Protein AF-A0A4Q5YM33-F1 (afdb_monomer)

Nearest PDB structures (foldseek):
  5aq0-assembly1_A  TM=8.321E-01  e=9.378E-05  Homo sapiens
  8fia-assembly1_A-2  TM=8.093E-01  e=1.799E-04  Drosophila melanogaster
  4iyk-assembly1_A  TM=5.672E-01  e=7.083E-03  Bacteroides uniformis ATCC 8492
  7lhh-assembly1_C  TM=5.910E-01  e=2.935E-02  Escherichia coli
  7kj4-assembly1_B  TM=2.570E-01  e=3.163E+00  Severe acute respiratory syndrome coronavirus 2

Mean predicted aligned error: 19.46 Å

pLDDT: mean 75.63, std 21.7, range [28.33, 96.44]

Sequence (291 aa):
HSCERTCHSKAEAAQNIDDAEKAEFHDVNIAGAGQARNWKVMGFWEWPAWQWIKLENKRLQVYLPAAFITIIVSLLCLGLSPDVFAVVMKGKVYDMKSNKPMPNVNIVNTFTGLGMTTDSSGVFTVNVEKGHLVEFTRMGYKVARVRIDVASLPFYSIAMREGAIDIPEVEVRGNAFRTDSIENRETYKWAIEHYKLEGLDVIQHPFDALSKRNRQIWAFQKRYEYFEKEKFVDYVFNERLINKVAPIDSLEMEDFRRYYRPTYEQIKSWTEYEFLEYIKRSAAAYMRRRG

Radius of gyration: 37.97 Å; Cα contacts (8 Å, |Δi|>4): 245; chains: 1; bounding box: 97×88×70 Å

Foldseek 3Di:
DPDDPPPVVVVVVVVVPVVVVPDDDDDDDDDDDDDPDDDDDDDDDDDDDPDPPPPVDPVVVVVVVVVVVVVVVVVVVVPDDDPPPWDKAKEFEAAPPPRATDWQWWKAFPPVRDIDTADPRRIDIDTDDQQIKIWTDDPQWDIDIDTDHPPDDDYDYHYIYGDDDCDPDDPPDPPPLPVVVVVVCVVCVVLQVPDDQDDCSCVVCVVLVVDPVNVVSVVVNVVVVVVNLVSVLCSVLDPVLLCVLDPDDPVCSVVLCVVLRDGSVVVVPDDPVVVSVSSNVSNVVVVVVVD

Solvent-accessible surface area (backbone atoms only — not comparable to full-atom values): 18240 Å² total; per-residue (Å²): 145,87,86,77,79,75,73,65,72,66,63,67,66,68,64,67,64,76,68,71,82,76,78,88,86,86,82,90,82,90,86,78,89,81,79,94,76,88,78,87,85,90,80,91,78,91,79,79,87,76,75,75,80,77,72,87,46,79,70,58,70,57,50,56,60,52,53,50,52,53,50,50,52,54,55,55,63,70,70,67,67,81,84,79,68,75,38,79,49,40,33,38,32,25,32,63,86,78,69,40,58,35,47,66,33,38,37,31,32,74,84,79,68,57,66,50,62,23,39,84,75,5,40,44,78,46,83,43,43,77,69,40,44,38,37,40,42,45,94,66,32,37,75,42,76,49,72,39,62,82,91,66,83,90,68,46,78,45,69,39,46,78,36,76,81,81,69,82,83,76,81,81,69,73,93,50,64,70,60,53,52,52,54,50,48,63,75,43,34,80,48,65,71,47,88,78,75,58,83,69,45,44,72,77,39,51,67,57,68,67,31,69,66,52,49,52,39,55,52,46,39,56,50,50,55,51,53,55,42,51,52,48,39,52,66,67,71,26,70,75,59,47,46,75,70,41,90,61,57,78,88,49,42,60,58,50,51,67,77,67,57,72,52,55,68,54,61,72,71,42,53,74,67,57,48,54,49,47,51,43,55,49,50,57,50,54,54,64,75,73,108

Structure (mmCIF, N/CA/C/O backbone):
data_AF-A0A4Q5YM33-F1
#
_entry.id   AF-A0A4Q5YM33-F1
#
loop_
_atom_site.group_PDB
_atom_site.id
_atom_site.type_symbol
_atom_site.label_atom_id
_atom_site.label_alt_id
_atom_site.label_comp_id
_atom_site.label_asym_id
_atom_site.label_entity_id
_atom_site.label_seq_id
_atom_site.pdbx_PDB_ins_code
_atom_site.Cartn_x
_atom_site.Cartn_y
_atom_site.Cartn_z
_atom_site.occupancy
_atom_site.B_iso_or_equiv
_atom_site.auth_seq_id
_atom_site.auth_comp_id
_atom_site.auth_asym_id
_atom_site.auth_atom_id
_atom_site.pdbx_PDB_model_num
ATOM 1 N N . HIS A 1 1 ? 37.222 1.701 30.266 1.00 45.91 1 HIS A N 1
ATOM 2 C CA . HIS A 1 1 ? 38.341 2.241 29.457 1.00 45.91 1 HIS A CA 1
ATOM 3 C C . HIS A 1 1 ? 38.346 1.805 27.980 1.00 45.91 1 HIS A C 1
ATOM 5 O O . HIS A 1 1 ? 39.408 1.674 27.387 1.00 45.91 1 HIS A O 1
ATOM 11 N N . SER A 1 2 ? 37.192 1.669 27.313 1.00 42.41 2 SER A N 1
ATOM 12 C CA . SER A 1 2 ? 37.184 1.389 25.864 1.00 42.41 2 SER A CA 1
ATOM 13 C C . SER A 1 2 ? 35.921 1.904 25.167 1.00 42.41 2 SER A C 1
ATOM 15 O O . SER A 1 2 ? 35.265 1.153 24.455 1.00 42.41 2 SER A O 1
ATOM 17 N N . CYS A 1 3 ? 35.544 3.166 25.404 1.00 41.12 3 CYS A N 1
ATOM 18 C CA . CYS A 1 3 ? 34.449 3.799 24.656 1.00 41.12 3 CYS A CA 1
ATOM 19 C C . CYS A 1 3 ? 34.535 5.341 24.611 1.00 41.12 3 CYS A C 1
ATOM 21 O O . CYS A 1 3 ? 33.520 6.016 24.671 1.00 41.12 3 CYS A O 1
ATOM 23 N N . GLU A 1 4 ? 35.744 5.912 24.532 1.00 43.25 4 GLU A N 1
ATOM 24 C CA . GLU A 1 4 ? 35.930 7.377 24.393 1.00 43.25 4 GLU A CA 1
ATOM 25 C C . GLU A 1 4 ? 36.876 7.779 23.248 1.00 43.25 4 GLU A C 1
ATOM 27 O O . GLU A 1 4 ? 37.102 8.959 23.011 1.00 43.25 4 GLU A O 1
ATOM 32 N N . ARG A 1 5 ? 37.408 6.823 22.472 1.00 46.31 5 ARG A N 1
ATOM 33 C CA . ARG A 1 5 ? 38.384 7.118 21.402 1.00 46.31 5 ARG A CA 1
ATOM 34 C C . ARG A 1 5 ? 37.805 7.252 19.990 1.00 46.31 5 ARG A C 1
ATOM 36 O O . ARG A 1 5 ? 38.544 7.583 19.073 1.00 46.31 5 ARG A O 1
ATOM 43 N N . THR A 1 6 ? 36.502 7.062 19.801 1.00 44.25 6 THR A N 1
ATOM 44 C CA . THR A 1 6 ? 35.865 7.084 18.468 1.00 44.25 6 THR A CA 1
ATOM 45 C C . THR A 1 6 ? 35.124 8.380 18.130 1.00 44.25 6 THR A C 1
ATOM 47 O O . THR A 1 6 ? 34.713 8.546 16.985 1.00 44.25 6 THR A O 1
ATOM 50 N N . CYS A 1 7 ? 35.004 9.331 19.064 1.00 41.28 7 CYS A N 1
ATOM 51 C CA . CYS A 1 7 ? 34.382 10.636 18.791 1.00 41.28 7 CYS A CA 1
ATOM 52 C C . CYS A 1 7 ? 35.376 11.724 18.349 1.00 41.28 7 CYS A C 1
ATOM 54 O O . CYS A 1 7 ? 34.955 12.710 17.755 1.00 41.28 7 CYS A O 1
ATOM 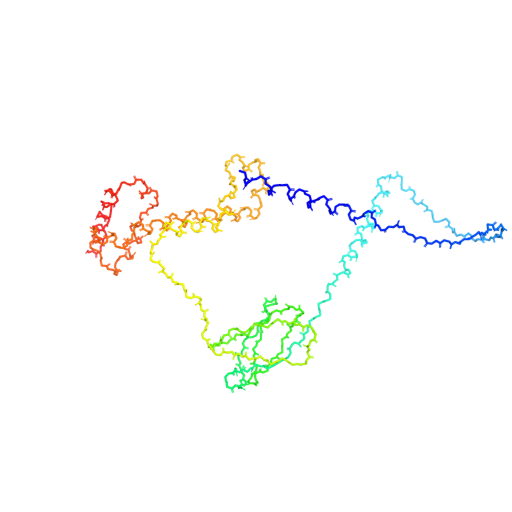56 N N . HIS A 1 8 ? 36.686 11.533 18.549 1.00 39.47 8 HIS A N 1
ATOM 57 C CA . HIS A 1 8 ? 37.698 12.503 18.109 1.00 39.47 8 HIS A CA 1
ATOM 58 C C . HIS A 1 8 ? 38.128 12.348 16.638 1.00 39.47 8 HIS A C 1
ATOM 60 O O . HIS A 1 8 ? 38.569 13.323 16.044 1.00 39.47 8 HIS A O 1
ATOM 66 N N . SER A 1 9 ? 37.920 11.189 15.994 1.00 44.03 9 SER A N 1
ATOM 67 C CA . SER A 1 9 ? 38.406 10.970 14.616 1.00 44.03 9 SER A CA 1
ATOM 68 C C . SER A 1 9 ? 37.464 11.462 13.504 1.00 44.03 9 SER A C 1
ATOM 70 O O . SER A 1 9 ? 37.782 11.303 12.328 1.00 44.03 9 SER A O 1
ATOM 72 N N . LYS A 1 10 ? 36.290 12.016 13.838 1.00 43.97 10 LYS A N 1
ATOM 73 C CA . LYS A 1 10 ? 35.349 12.576 12.845 1.00 43.97 10 LYS A CA 1
ATOM 74 C C . LYS A 1 10 ? 35.326 14.104 12.801 1.00 43.97 10 LYS A C 1
ATOM 76 O O . LYS A 1 10 ? 34.757 14.650 11.864 1.00 43.97 10 LYS A O 1
ATOM 81 N N . ALA A 1 11 ? 35.969 14.780 13.754 1.00 41.09 11 ALA A N 1
ATOM 82 C CA . ALA A 1 11 ? 36.117 16.236 13.730 1.00 41.09 11 ALA A CA 1
ATOM 83 C C . ALA A 1 11 ? 37.330 16.690 12.888 1.00 41.09 11 ALA A C 1
ATOM 85 O O . ALA A 1 11 ? 37.256 17.722 12.235 1.00 41.09 11 ALA A O 1
ATOM 86 N N . GLU A 1 12 ? 38.395 15.885 12.796 1.00 40.94 12 GLU A N 1
ATOM 87 C CA . GLU A 1 12 ? 39.591 16.203 11.986 1.00 40.94 12 GLU A CA 1
ATOM 88 C C . GLU A 1 12 ? 39.417 15.975 10.472 1.00 40.94 12 GLU A C 1
ATOM 90 O O . GLU A 1 12 ? 40.233 16.431 9.677 1.00 40.94 12 GLU A O 1
ATOM 95 N N . ALA A 1 13 ? 38.342 15.308 10.039 1.00 40.91 13 ALA A N 1
ATOM 96 C CA . ALA A 1 13 ? 38.083 15.064 8.616 1.00 40.91 13 ALA A CA 1
ATOM 97 C C . ALA A 1 13 ? 37.297 16.196 7.925 1.00 40.91 13 ALA A C 1
ATOM 99 O O . ALA A 1 13 ? 37.282 16.259 6.700 1.00 40.91 13 ALA A O 1
ATOM 100 N N . ALA A 1 14 ? 36.658 17.093 8.685 1.00 41.66 14 ALA A N 1
ATOM 101 C CA . ALA A 1 14 ? 35.883 18.206 8.128 1.00 41.66 14 ALA A CA 1
ATOM 102 C C . ALA A 1 14 ? 36.711 19.489 7.939 1.00 41.66 14 ALA A C 1
ATOM 104 O O . ALA A 1 14 ? 36.286 20.385 7.224 1.00 41.66 14 ALA A O 1
ATOM 105 N N . GLN A 1 15 ? 37.900 19.563 8.544 1.00 40.97 15 GLN A N 1
ATOM 106 C CA . GLN A 1 15 ? 38.763 20.748 8.501 1.00 40.97 15 GLN A CA 1
ATOM 107 C C . GLN A 1 15 ? 39.812 20.695 7.374 1.00 40.97 15 GLN A C 1
ATOM 109 O O . GLN A 1 15 ? 40.432 21.701 7.071 1.00 40.97 15 GLN A O 1
ATOM 114 N N . ASN A 1 16 ? 39.959 19.545 6.704 1.00 44.41 16 ASN A N 1
ATOM 115 C CA . ASN A 1 16 ? 40.929 19.322 5.622 1.00 44.41 16 ASN A CA 1
ATOM 116 C C . ASN A 1 16 ? 40.379 19.570 4.202 1.00 44.41 16 ASN A C 1
ATOM 118 O O . ASN A 1 16 ? 41.074 19.290 3.229 1.00 44.41 16 ASN A O 1
ATOM 122 N N . ILE A 1 17 ? 39.139 20.051 4.060 1.00 42.78 17 ILE A N 1
ATOM 123 C CA . ILE A 1 17 ? 38.540 20.332 2.741 1.00 42.78 17 ILE A CA 1
ATOM 124 C C . ILE A 1 17 ? 38.618 21.828 2.393 1.00 42.78 17 ILE A C 1
ATOM 126 O O . ILE A 1 17 ? 38.775 22.158 1.222 1.00 42.78 17 ILE A O 1
ATOM 130 N N . ASP A 1 18 ? 38.637 22.720 3.388 1.00 38.81 18 ASP A N 1
ATOM 131 C CA . ASP A 1 18 ? 38.684 24.173 3.150 1.00 38.81 18 ASP A CA 1
ATOM 132 C C . ASP A 1 18 ? 40.109 24.719 2.905 1.00 38.81 18 ASP A C 1
ATOM 134 O O . ASP A 1 18 ? 40.269 25.799 2.336 1.00 38.81 18 ASP A O 1
ATOM 138 N N . ASP A 1 19 ? 41.157 23.965 3.253 1.00 39.41 19 ASP A N 1
ATOM 139 C CA . ASP A 1 19 ? 42.557 24.380 3.053 1.00 39.41 19 ASP A CA 1
ATOM 140 C C . ASP A 1 19 ? 43.147 23.946 1.693 1.00 39.41 19 ASP A C 1
ATOM 142 O O . ASP A 1 19 ? 44.251 24.358 1.329 1.00 39.41 19 ASP A O 1
ATOM 146 N N . ALA A 1 20 ? 42.409 23.160 0.898 1.00 37.53 20 ALA A N 1
ATOM 147 C CA . ALA A 1 20 ? 42.868 22.656 -0.401 1.00 37.53 20 ALA A CA 1
ATOM 148 C C . ALA A 1 20 ? 42.630 23.621 -1.583 1.00 37.53 20 ALA A C 1
ATOM 150 O O . ALA A 1 20 ? 43.133 23.371 -2.675 1.00 37.53 20 ALA A O 1
ATOM 151 N N . GLU A 1 21 ? 41.919 24.737 -1.391 1.00 36.47 21 GLU A N 1
ATOM 152 C CA . GLU A 1 21 ? 41.628 25.699 -2.474 1.00 36.47 21 GLU A CA 1
ATOM 153 C C . GLU A 1 21 ? 42.520 26.958 -2.438 1.00 36.47 21 GLU A C 1
ATOM 155 O O . GLU A 1 21 ? 42.329 27.895 -3.211 1.00 36.47 21 GLU A O 1
ATOM 160 N N . LYS A 1 22 ? 43.527 27.005 -1.550 1.00 38.22 22 LYS A N 1
ATOM 161 C CA . LYS A 1 22 ? 44.349 28.210 -1.318 1.00 38.22 22 LYS A CA 1
ATOM 162 C C . LYS A 1 22 ? 45.818 28.115 -1.738 1.00 38.22 22 LYS A C 1
ATOM 164 O O . LYS A 1 22 ? 46.585 29.030 -1.445 1.00 38.22 22 LYS A O 1
ATOM 169 N N . ALA A 1 23 ? 46.224 27.057 -2.434 1.00 37.28 23 ALA A N 1
ATOM 170 C CA . ALA A 1 23 ? 47.628 26.840 -2.779 1.00 37.28 23 ALA A CA 1
ATOM 171 C C . ALA A 1 23 ? 47.811 26.288 -4.196 1.00 37.28 23 ALA A C 1
ATOM 173 O O . ALA A 1 23 ? 48.272 25.171 -4.373 1.00 37.28 23 ALA A O 1
ATOM 174 N N . GLU A 1 24 ? 47.493 27.086 -5.213 1.00 34.38 24 GLU A N 1
ATOM 175 C CA . GLU A 1 24 ? 48.029 26.854 -6.560 1.00 34.38 24 GLU A CA 1
ATOM 176 C C . GLU A 1 24 ? 48.062 28.163 -7.357 1.00 34.38 24 GLU A C 1
ATOM 178 O O . GLU A 1 24 ? 47.371 28.341 -8.349 1.00 34.38 24 GLU A O 1
ATOM 183 N N . PHE A 1 25 ? 48.843 29.142 -6.893 1.00 30.83 25 PHE A N 1
ATOM 184 C CA . PHE A 1 25 ? 49.275 30.240 -7.762 1.00 30.83 25 PHE A CA 1
ATOM 185 C C . PHE A 1 25 ? 50.551 30.881 -7.225 1.00 30.83 25 PHE A C 1
ATOM 187 O O . PHE A 1 25 ? 50.515 31.950 -6.634 1.00 30.83 25 PHE A O 1
ATOM 194 N N . HIS A 1 26 ? 51.687 30.216 -7.419 1.00 35.38 26 HIS A N 1
ATOM 195 C CA . HIS A 1 26 ? 52.977 30.885 -7.573 1.00 35.38 26 HIS A CA 1
ATOM 196 C C . HIS A 1 26 ? 53.944 29.937 -8.279 1.00 35.38 26 HIS A C 1
ATOM 198 O O . HIS A 1 26 ? 54.286 28.898 -7.727 1.00 35.38 26 HIS A O 1
ATOM 204 N N . ASP A 1 27 ? 54.321 30.280 -9.515 1.00 32.12 27 ASP A N 1
ATOM 205 C CA . ASP A 1 27 ? 55.722 30.532 -9.887 1.00 32.12 27 ASP A CA 1
ATOM 206 C C . ASP A 1 27 ? 55.816 30.953 -11.379 1.00 32.12 27 ASP A C 1
ATOM 208 O O . ASP A 1 27 ? 55.233 30.313 -12.246 1.00 32.12 27 ASP A O 1
ATOM 212 N N . VAL A 1 28 ? 56.329 32.165 -11.686 1.00 31.27 28 VAL A N 1
ATOM 213 C CA . VAL A 1 28 ? 57.729 32.448 -12.135 1.00 31.27 28 VAL A CA 1
ATOM 214 C C . VAL A 1 28 ? 57.820 32.347 -13.679 1.00 31.27 28 VAL A C 1
ATOM 216 O O . VAL A 1 28 ? 57.378 31.369 -14.254 1.00 31.27 28 VAL A O 1
ATOM 219 N N . ASN A 1 29 ? 58.364 33.270 -14.484 1.00 30.66 29 ASN A N 1
ATOM 220 C CA . ASN A 1 29 ? 59.170 34.472 -14.273 1.00 30.66 29 ASN A CA 1
ATOM 221 C C . ASN A 1 29 ? 59.381 35.233 -15.613 1.00 30.66 29 ASN A C 1
ATOM 223 O O . ASN A 1 29 ? 59.277 34.646 -16.683 1.00 30.66 29 ASN A O 1
ATOM 227 N N . ILE A 1 30 ? 59.892 36.466 -15.476 1.00 31.00 30 ILE A N 1
ATOM 228 C CA . ILE A 1 30 ? 60.905 37.159 -16.311 1.00 31.00 30 ILE A CA 1
ATOM 229 C C . ILE A 1 30 ? 60.553 37.689 -17.719 1.00 31.00 30 ILE A C 1
ATOM 231 O O . ILE A 1 30 ? 60.294 36.949 -18.659 1.00 31.00 30 ILE A O 1
ATOM 235 N N . ALA A 1 31 ? 60.813 39.002 -17.830 1.00 28.83 31 ALA A N 1
ATOM 236 C CA . ALA A 1 31 ? 61.385 39.798 -18.933 1.00 28.83 31 ALA A CA 1
ATOM 237 C C . ALA A 1 31 ? 60.423 40.942 -19.275 1.00 28.83 31 ALA A C 1
ATOM 239 O O . ALA A 1 31 ? 59.261 40.716 -19.563 1.00 28.83 31 ALA A O 1
ATOM 240 N N . GLY A 1 32 ? 60.779 42.215 -19.235 1.00 28.33 32 GLY A N 1
ATOM 241 C CA . GLY A 1 32 ? 62.047 42.863 -19.507 1.00 28.33 32 GLY A CA 1
ATOM 242 C C . GLY A 1 32 ? 61.690 44.297 -19.913 1.00 28.33 32 GLY A C 1
ATOM 243 O O . GLY A 1 32 ? 60.601 44.564 -20.418 1.00 28.33 32 GLY A O 1
ATOM 244 N N . ALA A 1 33 ? 62.579 45.227 -19.602 1.00 32.16 33 ALA A N 1
ATOM 245 C CA . ALA A 1 33 ? 62.420 46.661 -19.787 1.00 32.16 33 ALA A CA 1
ATOM 246 C C . ALA A 1 33 ? 62.022 47.091 -21.214 1.00 32.16 33 ALA A C 1
ATOM 248 O O . ALA A 1 33 ? 62.402 46.445 -22.187 1.00 32.16 33 ALA A O 1
ATOM 249 N N . GLY A 1 34 ? 61.407 48.274 -21.350 1.00 30.08 34 GLY A N 1
ATOM 250 C CA . GLY A 1 34 ? 61.544 49.028 -22.599 1.00 30.08 34 GLY A CA 1
ATOM 251 C C . GLY A 1 34 ? 60.439 50.020 -22.945 1.00 30.08 34 GLY A C 1
ATOM 252 O O . GLY A 1 34 ? 59.452 49.660 -23.563 1.00 30.08 34 GLY A O 1
ATOM 253 N N . GLN A 1 35 ? 60.722 51.298 -22.684 1.00 30.52 35 GLN A N 1
ATOM 254 C CA . GLN A 1 35 ? 60.366 52.441 -23.538 1.00 30.52 35 GLN A CA 1
ATOM 255 C C . GLN A 1 35 ? 58.885 52.701 -23.865 1.00 30.52 35 GLN A C 1
ATOM 257 O O . GLN A 1 35 ? 58.377 52.345 -24.925 1.00 30.52 35 GLN A O 1
ATOM 262 N N . ALA A 1 36 ? 58.275 53.578 -23.065 1.00 30.48 36 ALA A N 1
ATOM 263 C CA . ALA A 1 36 ? 57.298 54.522 -23.592 1.00 30.48 36 ALA A CA 1
ATOM 264 C C . ALA A 1 36 ? 58.031 55.537 -24.491 1.00 30.48 36 ALA A C 1
ATOM 266 O O . ALA A 1 36 ? 58.724 56.433 -24.004 1.00 30.48 36 ALA A O 1
ATOM 267 N N . ARG A 1 37 ? 57.917 55.372 -25.814 1.00 31.12 37 ARG A N 1
ATOM 268 C CA . ARG A 1 37 ? 58.303 56.390 -26.795 1.00 31.12 37 ARG A CA 1
ATOM 269 C C . ARG A 1 37 ? 57.081 57.209 -27.197 1.00 31.12 37 ARG A C 1
ATOM 271 O O . ARG A 1 37 ? 56.066 56.693 -27.646 1.00 31.12 37 ARG A O 1
ATOM 278 N N . ASN A 1 38 ? 57.249 58.505 -27.010 1.00 30.61 38 ASN A N 1
ATOM 279 C CA . ASN A 1 38 ? 56.401 59.600 -27.442 1.00 30.61 38 ASN A CA 1
ATOM 280 C C . ASN A 1 38 ? 56.477 59.751 -28.976 1.00 30.61 38 ASN A C 1
ATOM 282 O O . ASN A 1 38 ? 57.589 59.744 -29.501 1.00 30.61 38 ASN A O 1
ATOM 286 N N . TRP A 1 39 ? 55.349 59.893 -29.681 1.00 28.89 39 TRP A N 1
ATOM 287 C CA . TRP A 1 39 ? 54.960 61.109 -30.427 1.00 28.89 39 TRP A CA 1
ATOM 288 C C . TRP A 1 39 ? 53.730 60.876 -31.332 1.00 28.89 39 TRP A C 1
ATOM 290 O O . TRP A 1 39 ? 53.631 59.830 -31.959 1.00 28.89 39 TRP A O 1
ATOM 300 N N . LYS A 1 40 ? 52.849 61.901 -31.368 1.00 38.53 40 LYS A N 1
ATOM 301 C CA . LYS A 1 40 ? 51.971 62.443 -32.450 1.00 38.53 40 LYS A CA 1
ATOM 302 C C . LYS A 1 40 ? 51.728 61.543 -33.685 1.00 38.53 40 LYS A C 1
ATOM 304 O O . LYS A 1 40 ? 52.655 60.951 -34.200 1.00 38.53 40 LYS A O 1
ATOM 309 N N . VAL A 1 41 ? 50.531 61.509 -34.283 1.00 31.81 41 VAL A N 1
ATOM 310 C CA . VAL A 1 41 ? 50.000 62.565 -35.178 1.00 31.81 41 VAL A CA 1
ATOM 311 C C . VAL A 1 41 ? 48.459 62.511 -35.278 1.00 31.81 41 VAL A C 1
ATOM 313 O O . VAL A 1 41 ? 47.836 61.467 -35.141 1.00 31.81 41 VAL A O 1
ATOM 316 N N . MET A 1 42 ? 47.914 63.706 -35.513 1.00 31.02 42 MET A N 1
ATOM 317 C CA . MET A 1 42 ? 46.561 64.152 -35.868 1.00 31.02 42 MET A CA 1
ATOM 318 C C . MET A 1 42 ? 45.732 63.306 -36.857 1.00 31.02 42 MET A C 1
ATOM 320 O O . MET A 1 42 ? 46.273 62.638 -37.732 1.00 31.02 42 MET A O 1
ATOM 324 N N . GLY A 1 43 ? 44.413 63.549 -36.809 1.00 30.30 43 GLY A N 1
ATOM 325 C CA . GLY A 1 43 ? 43.441 63.359 -37.899 1.00 30.30 43 GLY A CA 1
ATOM 326 C C . GLY A 1 43 ? 42.093 62.896 -37.337 1.00 30.30 43 GLY A C 1
ATOM 327 O O . GLY A 1 43 ? 41.882 61.706 -37.176 1.00 30.30 43 GLY A O 1
ATOM 328 N N . PHE A 1 44 ? 41.242 63.764 -36.785 1.00 30.38 44 PHE A N 1
ATOM 329 C CA . PHE A 1 44 ? 40.290 64.620 -37.511 1.00 30.38 44 PHE A CA 1
ATOM 330 C C . PHE A 1 44 ? 39.515 63.863 -38.599 1.00 30.38 44 PHE A C 1
ATOM 332 O O . PHE A 1 44 ? 39.954 63.847 -39.738 1.00 30.38 44 PHE A O 1
ATOM 339 N N . TRP A 1 45 ? 38.374 63.268 -38.231 1.00 28.69 45 TRP A N 1
ATOM 340 C CA . TRP A 1 45 ? 37.156 63.193 -39.048 1.00 28.69 45 TRP A CA 1
ATOM 341 C C . TRP A 1 45 ? 35.954 63.153 -38.099 1.00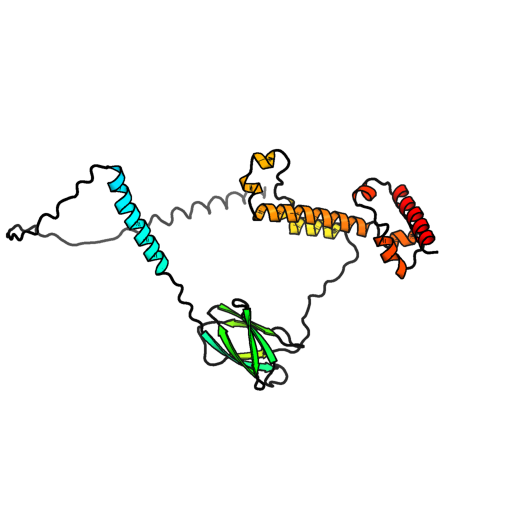 28.69 45 TRP A C 1
ATOM 343 O O . TRP A 1 45 ? 35.788 62.230 -37.302 1.00 28.69 45 TRP A O 1
ATOM 353 N N . GLU A 1 46 ? 35.167 64.219 -38.153 1.00 36.88 46 GLU A N 1
ATOM 354 C CA . GLU A 1 46 ? 33.904 64.401 -37.449 1.00 36.88 46 GLU A CA 1
ATOM 355 C C . GLU A 1 46 ? 32.870 63.369 -37.920 1.00 36.88 46 GLU A C 1
ATOM 357 O O . GLU A 1 46 ? 32.742 63.116 -39.117 1.00 36.88 46 GLU A O 1
ATOM 362 N N . TRP A 1 47 ? 32.092 62.819 -36.984 1.00 35.47 47 TRP A N 1
ATOM 363 C CA . TRP A 1 47 ? 30.771 62.256 -37.271 1.00 35.47 47 TRP A CA 1
ATOM 364 C C . TRP A 1 47 ? 29.729 62.914 -36.363 1.00 35.47 47 TRP A C 1
ATOM 366 O O . TRP A 1 47 ? 30.034 63.269 -35.221 1.00 35.47 47 TRP A O 1
ATOM 376 N N . PRO A 1 48 ? 28.520 63.147 -36.893 1.00 43.28 48 PRO A N 1
ATOM 377 C CA . PRO A 1 48 ? 27.669 64.239 -36.471 1.00 43.28 48 PRO A CA 1
ATOM 378 C C . PRO A 1 48 ? 26.868 63.890 -35.222 1.00 43.28 48 PRO A C 1
ATOM 380 O O . PRO A 1 48 ? 26.511 62.740 -34.964 1.00 43.28 48 PRO A O 1
ATOM 383 N N . ALA A 1 49 ? 26.557 64.944 -34.475 1.00 42.03 49 ALA A N 1
ATOM 384 C CA . ALA A 1 49 ? 25.630 64.953 -33.365 1.00 42.03 49 ALA A CA 1
ATOM 385 C C . ALA A 1 49 ? 24.293 64.287 -33.736 1.00 42.03 49 ALA A C 1
ATOM 387 O O . ALA A 1 49 ? 23.417 64.911 -34.333 1.00 42.03 49 ALA A O 1
ATOM 388 N N . TRP A 1 50 ? 24.101 63.039 -33.308 1.00 37.94 50 TRP A N 1
ATOM 389 C CA . TRP A 1 50 ? 22.762 62.516 -33.084 1.00 37.94 50 TRP A CA 1
ATOM 390 C C . TRP A 1 50 ? 22.294 63.074 -31.749 1.00 37.94 50 TRP A C 1
ATOM 392 O O . TRP A 1 50 ? 22.787 62.721 -30.678 1.00 37.94 50 TRP A O 1
ATOM 402 N N . GLN A 1 51 ? 21.409 64.058 -31.865 1.00 32.94 51 GLN A N 1
ATOM 403 C CA . GLN A 1 51 ? 20.794 64.778 -30.769 1.00 32.94 51 GLN A CA 1
ATOM 404 C C . GLN A 1 51 ? 20.227 63.805 -29.739 1.00 32.94 51 GLN A C 1
ATOM 406 O O . GLN A 1 51 ? 19.325 63.013 -30.009 1.00 32.94 51 GLN A O 1
ATOM 411 N N . TRP A 1 52 ? 20.752 63.925 -28.526 1.00 34.50 52 TRP A N 1
ATOM 412 C CA . TRP A 1 52 ? 20.138 63.404 -27.325 1.00 34.50 52 TRP A CA 1
ATOM 413 C C . TRP A 1 52 ? 18.705 63.932 -27.239 1.00 34.50 52 TRP A C 1
ATOM 415 O O . TRP A 1 52 ? 18.493 65.110 -26.947 1.00 34.50 52 TRP A O 1
ATOM 425 N N . ILE A 1 53 ? 17.712 63.062 -27.421 1.00 42.03 53 ILE A N 1
ATOM 426 C CA . ILE A 1 53 ? 16.417 63.288 -26.782 1.00 42.03 53 ILE A CA 1
ATOM 427 C C . ILE A 1 53 ? 16.700 63.153 -25.288 1.00 42.03 53 ILE A C 1
ATOM 429 O O . ILE A 1 53 ? 16.785 62.057 -24.731 1.00 42.03 53 ILE A O 1
ATOM 433 N N . LYS A 1 54 ? 16.948 64.297 -24.654 1.00 43.62 54 LYS A N 1
ATOM 434 C CA . LYS A 1 54 ? 17.151 64.434 -23.219 1.00 43.62 54 LYS A CA 1
ATOM 435 C C . LYS A 1 54 ? 15.811 64.146 -22.542 1.00 43.62 54 LYS A C 1
ATOM 437 O O . LYS A 1 54 ? 15.037 65.048 -22.251 1.00 43.62 54 LYS A O 1
ATOM 442 N N . LEU A 1 55 ? 15.501 62.865 -22.352 1.00 48.03 55 LEU A N 1
ATOM 443 C CA . LEU A 1 55 ? 14.371 62.437 -21.536 1.00 48.03 55 LEU A CA 1
ATOM 444 C C . LEU A 1 55 ? 14.702 62.775 -20.080 1.00 48.03 55 LEU A C 1
ATOM 446 O O . LEU A 1 55 ? 15.461 62.077 -19.414 1.00 48.03 55 LEU A O 1
ATOM 450 N N . GLU A 1 56 ? 14.124 63.867 -19.590 1.00 52.41 56 GLU A N 1
ATOM 451 C CA . GLU A 1 56 ? 14.335 64.463 -18.261 1.00 52.41 56 GLU A CA 1
ATOM 452 C C . GLU A 1 56 ? 13.806 63.624 -17.081 1.00 52.41 56 GLU A C 1
ATOM 454 O O . GLU A 1 56 ? 13.795 64.061 -15.933 1.00 52.41 56 GLU A O 1
ATOM 459 N N . ASN A 1 57 ? 13.411 62.376 -17.331 1.00 54.50 57 ASN A N 1
ATOM 460 C CA . ASN A 1 57 ? 12.869 61.475 -16.326 1.00 54.50 57 ASN A CA 1
ATOM 461 C C . ASN A 1 57 ? 13.918 60.434 -15.920 1.00 54.50 57 ASN A C 1
ATOM 463 O O . ASN A 1 57 ? 14.072 59.404 -16.575 1.00 54.50 57 ASN A O 1
ATOM 467 N N . LYS A 1 58 ? 14.582 60.651 -14.773 1.00 51.12 58 LYS A N 1
ATOM 468 C CA . LYS A 1 58 ? 15.554 59.710 -14.165 1.00 51.12 58 LYS A CA 1
ATOM 469 C C . LYS A 1 58 ? 15.020 58.278 -13.998 1.00 51.12 58 LYS A C 1
ATOM 471 O O . LYS A 1 58 ? 15.805 57.340 -13.929 1.00 51.12 58 LYS A O 1
ATOM 476 N N . ARG A 1 59 ? 13.694 58.088 -13.966 1.00 52.28 59 ARG A N 1
ATOM 477 C CA . ARG A 1 59 ? 13.066 56.758 -13.956 1.00 52.28 59 ARG A CA 1
ATOM 478 C C . ARG A 1 59 ? 13.261 56.001 -15.278 1.00 52.28 59 ARG A C 1
ATOM 480 O O . ARG A 1 59 ? 13.489 54.804 -15.229 1.00 52.28 59 ARG A O 1
ATOM 487 N N . LEU A 1 60 ? 13.244 56.667 -16.437 1.00 49.41 60 LEU A N 1
ATOM 488 C CA . LEU A 1 60 ? 13.338 56.027 -17.763 1.00 49.41 60 LEU A CA 1
ATOM 489 C C . LEU A 1 60 ? 14.760 55.561 -18.132 1.00 49.41 60 LEU A C 1
ATOM 491 O O . LEU A 1 60 ? 14.900 54.617 -18.904 1.00 49.41 60 LEU A O 1
ATOM 495 N N . GLN A 1 61 ? 15.808 56.153 -17.542 1.00 51.47 61 GLN A N 1
ATOM 496 C CA . GLN A 1 61 ? 17.205 55.736 -17.760 1.00 51.47 61 GLN A CA 1
ATOM 497 C C . GLN A 1 61 ? 17.530 54.339 -17.201 1.00 51.47 61 GLN A C 1
ATOM 499 O O . GLN A 1 61 ? 18.474 53.710 -17.667 1.00 51.47 61 GLN A O 1
ATOM 504 N N . VAL A 1 62 ? 16.748 53.836 -16.239 1.00 57.44 62 VAL A N 1
ATOM 505 C CA . VAL A 1 62 ? 16.955 52.512 -15.619 1.00 57.44 62 VAL A CA 1
ATOM 506 C C . VAL A 1 62 ? 16.190 51.405 -16.359 1.00 57.44 62 VAL A C 1
ATOM 508 O O . VAL A 1 62 ? 16.663 50.274 -16.434 1.00 57.44 62 VAL A O 1
ATOM 511 N N . TYR A 1 63 ? 15.040 51.719 -16.968 1.00 55.81 63 TYR A N 1
ATOM 512 C CA . TYR A 1 63 ? 14.210 50.722 -17.661 1.00 55.81 63 TYR A CA 1
ATOM 513 C C . TYR A 1 63 ? 14.740 50.324 -19.046 1.00 55.81 63 TYR A C 1
ATOM 515 O O . TYR A 1 63 ? 14.527 49.192 -19.466 1.00 55.81 63 TYR A O 1
ATOM 523 N N . LEU A 1 64 ? 15.463 51.209 -19.741 1.00 58.75 64 LEU A N 1
ATOM 524 C CA . LEU A 1 64 ? 16.054 50.928 -21.057 1.00 58.75 64 LEU A CA 1
ATOM 525 C C . LEU A 1 64 ? 17.142 49.829 -21.038 1.00 58.75 64 LEU A C 1
ATOM 527 O O . LEU A 1 64 ? 17.030 48.896 -21.835 1.00 58.75 64 LEU A O 1
ATOM 531 N N . PRO A 1 65 ? 18.152 49.853 -20.139 1.00 64.62 65 PRO A N 1
ATOM 532 C CA . PRO A 1 65 ? 19.124 48.762 -20.045 1.00 64.62 65 PRO A CA 1
ATOM 533 C C . PRO A 1 65 ? 18.508 47.485 -19.457 1.00 64.62 65 PRO A C 1
ATOM 535 O O . PRO A 1 65 ? 18.852 46.391 -19.894 1.00 64.62 65 PRO A O 1
ATOM 538 N N . ALA A 1 66 ? 17.553 47.602 -18.526 1.00 66.06 66 ALA A N 1
ATOM 539 C CA . ALA A 1 66 ? 16.853 46.447 -17.961 1.00 66.06 66 ALA A CA 1
ATOM 540 C C . ALA A 1 66 ? 16.007 45.706 -19.014 1.00 66.06 66 ALA A C 1
ATOM 542 O O . ALA A 1 66 ? 16.019 44.479 -19.045 1.00 66.06 66 ALA A O 1
ATOM 543 N N . ALA A 1 67 ? 15.336 46.433 -19.915 1.00 70.94 67 ALA A N 1
ATOM 544 C CA . ALA A 1 67 ? 14.593 45.852 -21.033 1.00 70.94 67 ALA A CA 1
ATOM 545 C C . ALA A 1 67 ? 15.513 45.200 -22.081 1.00 70.94 67 ALA A C 1
ATOM 547 O O . ALA A 1 67 ? 15.174 44.166 -22.646 1.00 70.94 67 ALA A O 1
ATOM 548 N N . PHE A 1 68 ? 16.704 45.759 -22.318 1.00 73.50 68 PHE A N 1
ATOM 549 C CA . PHE A 1 68 ? 17.701 45.132 -23.192 1.00 73.50 68 PHE A CA 1
ATOM 550 C C . PHE A 1 68 ? 18.249 43.828 -22.599 1.00 73.50 68 PHE A C 1
ATOM 552 O O . PHE A 1 68 ? 18.383 42.838 -23.314 1.00 73.50 68 PHE A O 1
ATOM 559 N N . ILE A 1 69 ? 18.513 43.798 -21.289 1.00 79.56 69 ILE A N 1
ATOM 560 C CA . ILE A 1 69 ? 18.996 42.597 -20.595 1.00 79.56 69 ILE A CA 1
ATOM 561 C C . ILE A 1 69 ? 17.928 41.496 -20.601 1.00 79.56 69 ILE A C 1
ATOM 563 O O . ILE A 1 69 ? 18.254 40.342 -20.868 1.00 79.56 69 ILE A O 1
ATOM 567 N N . THR A 1 70 ? 16.649 41.823 -20.386 1.00 76.25 70 THR A N 1
ATOM 568 C CA . THR A 1 70 ? 15.571 40.820 -20.449 1.00 76.25 70 THR A CA 1
ATOM 569 C C . THR A 1 70 ? 15.369 40.269 -21.859 1.00 76.25 70 THR A C 1
ATOM 571 O O . THR A 1 70 ? 15.128 39.072 -22.007 1.00 76.25 70 THR A O 1
ATOM 574 N N . ILE A 1 71 ? 15.527 41.094 -22.899 1.00 79.50 71 ILE A N 1
ATOM 575 C CA . ILE A 1 71 ? 15.470 40.643 -24.297 1.00 79.50 71 ILE A CA 1
ATOM 576 C C . ILE A 1 71 ? 16.659 39.732 -24.626 1.00 79.50 71 ILE A C 1
ATOM 578 O O . ILE A 1 71 ? 16.454 38.687 -25.234 1.00 79.50 71 ILE A O 1
ATOM 582 N N . ILE A 1 72 ? 17.875 40.063 -24.181 1.00 80.50 72 ILE A N 1
ATOM 583 C CA . ILE A 1 72 ? 19.075 39.239 -24.411 1.00 80.50 72 ILE A CA 1
ATOM 584 C C . ILE A 1 72 ? 18.983 37.896 -23.674 1.00 80.50 72 ILE A C 1
ATOM 586 O O . ILE A 1 72 ? 19.307 36.866 -24.256 1.00 80.50 72 ILE A O 1
ATOM 590 N N . VAL A 1 73 ? 18.488 37.872 -22.432 1.00 81.31 73 VAL A N 1
ATOM 591 C CA . VAL A 1 73 ? 18.274 36.624 -21.673 1.00 81.31 73 VAL A CA 1
ATOM 592 C C . VAL A 1 73 ? 17.170 35.769 -22.307 1.00 81.31 73 VAL A C 1
ATOM 594 O O . VAL A 1 73 ? 17.314 34.553 -22.398 1.00 81.31 73 VAL A O 1
ATOM 597 N N . SER A 1 74 ? 16.103 36.392 -22.816 1.00 76.06 74 SER A N 1
ATOM 598 C CA . SER A 1 74 ? 15.051 35.703 -23.577 1.00 76.06 74 SER A CA 1
ATOM 599 C C . SER A 1 74 ? 15.589 35.100 -24.884 1.00 76.06 74 SER A C 1
ATOM 601 O O . SER A 1 74 ? 15.305 33.945 -25.199 1.00 76.06 74 SER A O 1
ATOM 603 N N . LEU A 1 75 ? 16.442 35.838 -25.606 1.00 76.69 75 LEU A N 1
ATOM 604 C CA . LEU A 1 75 ? 17.084 35.372 -26.838 1.00 76.69 75 LEU A CA 1
ATOM 605 C C . LEU A 1 75 ? 18.098 34.242 -26.579 1.00 76.69 75 LEU A C 1
ATOM 607 O O . LEU A 1 75 ? 18.204 33.319 -27.380 1.00 76.69 75 LEU A O 1
ATOM 611 N N . LEU A 1 76 ? 18.812 34.288 -25.449 1.00 78.62 76 LEU A N 1
ATOM 612 C CA . LEU A 1 76 ? 19.779 33.267 -25.036 1.00 78.62 76 LEU A CA 1
ATOM 613 C C . LEU A 1 76 ? 19.092 31.957 -24.615 1.00 78.62 76 LEU A C 1
ATOM 615 O O . LEU A 1 76 ? 19.573 30.876 -24.945 1.00 78.62 76 LEU A O 1
ATOM 619 N N . CYS A 1 77 ? 17.932 32.037 -23.957 1.00 67.88 77 CYS A N 1
ATOM 620 C CA . CYS A 1 77 ? 17.122 30.864 -23.615 1.00 67.88 77 CYS A CA 1
ATOM 621 C C . CYS A 1 77 ? 16.492 30.178 -24.840 1.00 67.88 77 CYS A C 1
ATOM 623 O O . CYS A 1 77 ? 16.226 28.981 -24.789 1.00 67.88 77 CYS A O 1
ATOM 625 N N . LEU A 1 78 ? 16.281 30.901 -25.946 1.00 67.56 78 LEU A N 1
ATOM 626 C CA . LEU A 1 78 ? 15.761 30.339 -27.200 1.00 67.56 78 LEU A CA 1
ATOM 627 C C . LEU A 1 78 ? 16.822 29.581 -28.021 1.00 67.56 78 LEU A C 1
ATOM 629 O O . LEU A 1 78 ? 16.458 28.831 -28.921 1.00 67.56 78 LEU A O 1
ATOM 633 N N . GLY A 1 79 ? 18.115 29.755 -27.718 1.00 67.00 79 GLY A N 1
ATOM 634 C CA . GLY A 1 79 ? 19.223 29.096 -28.424 1.00 67.00 79 GLY A CA 1
ATOM 635 C C . GLY A 1 79 ? 19.667 27.752 -27.835 1.00 67.00 79 GLY A C 1
ATOM 636 O O . GLY A 1 79 ? 20.487 27.068 -28.439 1.00 67.00 79 GLY A O 1
ATOM 637 N N . LEU A 1 80 ? 19.146 27.361 -26.668 1.00 64.81 80 LEU A N 1
ATOM 638 C CA . LEU A 1 80 ? 19.468 26.093 -26.007 1.00 64.81 80 LEU A CA 1
ATOM 639 C C . LEU A 1 80 ? 18.382 25.049 -26.297 1.00 64.81 80 LEU A C 1
ATOM 641 O O . LEU A 1 80 ? 17.677 24.600 -25.394 1.00 64.81 80 LEU A O 1
ATOM 645 N N . SER A 1 81 ? 18.225 24.651 -27.559 1.00 65.94 81 SER A N 1
ATOM 646 C CA . SER A 1 81 ? 17.545 23.386 -27.845 1.00 65.94 81 SER A CA 1
ATOM 647 C C . SER A 1 81 ? 18.524 22.245 -27.557 1.00 65.94 81 SER A C 1
ATOM 649 O O . SER A 1 81 ? 19.601 22.237 -28.154 1.00 65.94 81 SER A O 1
ATOM 651 N N . PRO A 1 82 ? 18.207 21.280 -26.675 1.00 66.31 82 PRO A N 1
ATOM 652 C CA . PRO A 1 82 ? 18.977 20.047 -26.642 1.00 66.31 82 PRO A CA 1
ATOM 653 C C . PRO A 1 82 ? 18.843 19.388 -28.017 1.00 66.31 82 PRO A C 1
ATOM 655 O O . PRO A 1 82 ? 17.725 19.156 -28.481 1.00 66.31 82 PRO A O 1
ATOM 658 N N . ASP A 1 83 ? 19.962 19.117 -28.686 1.00 61.03 83 ASP A N 1
ATOM 659 C CA . ASP A 1 83 ? 19.944 18.344 -29.922 1.00 61.03 83 ASP A CA 1
ATOM 660 C C . ASP A 1 83 ? 19.428 16.930 -29.611 1.00 61.03 83 ASP A C 1
ATOM 662 O O . ASP A 1 83 ? 20.128 16.093 -29.033 1.00 61.03 83 ASP A O 1
ATOM 666 N N . VAL A 1 84 ? 18.169 16.667 -29.965 1.00 58.06 84 VAL A N 1
ATOM 667 C CA . VAL A 1 84 ? 17.551 15.343 -29.852 1.00 58.06 84 VAL A CA 1
ATOM 668 C C . VAL A 1 84 ? 17.993 14.518 -31.059 1.00 58.06 84 VAL A C 1
ATOM 670 O O . VAL A 1 84 ? 17.345 14.499 -32.105 1.00 58.06 84 VAL A O 1
ATOM 673 N N . PHE A 1 85 ? 19.134 13.842 -30.937 1.00 62.53 85 PHE A N 1
ATOM 674 C CA . PHE A 1 85 ? 19.594 12.896 -31.951 1.00 62.53 85 PHE A CA 1
ATOM 675 C C . PHE A 1 85 ? 18.861 11.559 -31.790 1.00 62.53 85 PHE A C 1
ATOM 677 O O . PHE A 1 85 ? 19.325 10.654 -31.096 1.00 62.53 85 PHE A O 1
ATOM 684 N N . ALA A 1 86 ? 17.707 11.430 -32.448 1.00 66.88 86 ALA A N 1
ATOM 685 C CA . ALA A 1 86 ? 17.012 10.154 -32.568 1.00 66.88 86 ALA A CA 1
ATOM 686 C C . ALA A 1 86 ? 17.816 9.199 -33.468 1.00 66.88 86 ALA A C 1
ATOM 688 O O . ALA A 1 86 ? 18.064 9.478 -34.642 1.00 66.88 86 ALA A O 1
ATOM 689 N N . VAL A 1 87 ? 18.217 8.055 -32.920 1.00 78.81 87 VAL A N 1
ATOM 690 C CA . VAL A 1 87 ? 18.971 7.008 -33.615 1.00 78.81 87 VAL A CA 1
ATOM 691 C C . VAL A 1 87 ? 18.041 5.836 -33.925 1.00 78.81 87 VAL A C 1
ATOM 693 O O . VAL A 1 87 ? 17.247 5.412 -33.088 1.00 78.81 87 VAL A O 1
ATOM 696 N N . VAL A 1 88 ? 18.132 5.282 -35.135 1.00 85.25 88 VAL A N 1
ATOM 697 C CA . VAL A 1 88 ? 17.320 4.122 -35.535 1.00 85.25 88 VAL A CA 1
ATOM 698 C C . VAL A 1 88 ? 18.053 2.831 -35.174 1.00 85.25 88 VAL A C 1
ATOM 700 O O . VAL A 1 88 ? 19.046 2.466 -35.804 1.00 85.25 88 VAL A O 1
ATOM 703 N N . MET A 1 89 ? 17.541 2.103 -34.187 1.00 85.38 89 MET A N 1
ATOM 704 C CA . MET A 1 89 ? 18.001 0.765 -33.823 1.00 85.38 89 MET A CA 1
ATOM 705 C C . MET A 1 89 ? 17.382 -0.263 -34.762 1.00 85.38 89 MET A C 1
ATOM 707 O O . MET A 1 89 ? 16.162 -0.396 -34.818 1.00 85.38 89 MET A O 1
ATOM 711 N N . LYS A 1 90 ? 18.221 -1.031 -35.458 1.00 88.88 90 LYS A N 1
ATOM 712 C CA . LYS A 1 90 ? 17.793 -2.156 -36.299 1.00 88.88 90 LYS A CA 1
ATOM 713 C C . LYS A 1 90 ? 18.302 -3.465 -35.718 1.00 88.88 90 LYS A C 1
ATOM 715 O O . LYS A 1 90 ? 19.428 -3.522 -35.222 1.00 88.88 90 LYS A O 1
ATOM 720 N N . GLY A 1 91 ? 17.500 -4.518 -35.791 1.00 90.94 91 GLY A N 1
ATOM 721 C CA . GLY A 1 91 ? 17.916 -5.813 -35.2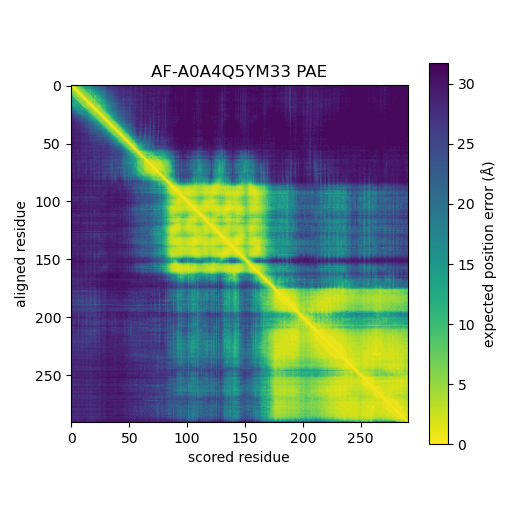75 1.00 90.94 91 GLY A CA 1
ATOM 722 C C . GLY A 1 91 ? 16.968 -6.957 -35.591 1.00 90.94 91 GLY A C 1
ATOM 723 O O . GLY A 1 91 ? 15.973 -6.789 -36.295 1.00 90.94 91 GLY A O 1
ATOM 724 N N . LYS A 1 92 ? 17.294 -8.133 -35.052 1.00 93.00 92 LYS A N 1
ATOM 725 C CA . LYS A 1 92 ? 16.493 -9.354 -35.140 1.00 93.00 92 LYS A CA 1
ATOM 726 C C . LYS A 1 92 ? 16.336 -10.008 -33.776 1.00 93.00 92 LYS A C 1
ATOM 728 O O . LYS A 1 92 ? 17.282 -10.055 -32.991 1.00 93.00 92 LYS A O 1
ATOM 733 N N . VAL A 1 93 ? 15.146 -10.536 -33.520 1.00 94.31 93 VAL A N 1
ATOM 734 C CA . VAL A 1 93 ? 14.821 -11.287 -32.308 1.00 94.31 93 VAL A CA 1
ATOM 735 C C . VAL A 1 93 ? 14.734 -12.773 -32.634 1.00 94.31 93 VAL A C 1
ATOM 737 O O . VAL A 1 93 ? 14.125 -13.172 -33.632 1.00 94.31 93 VAL A O 1
ATOM 740 N N . TYR A 1 94 ? 15.346 -13.595 -31.793 1.00 93.56 94 TYR A N 1
ATOM 741 C CA . TYR A 1 94 ? 15.355 -15.045 -31.919 1.00 93.56 94 TYR A CA 1
ATOM 742 C C . TYR A 1 94 ? 15.116 -15.719 -30.572 1.00 93.56 94 TYR A C 1
ATOM 744 O O . TYR A 1 94 ? 15.328 -15.146 -29.503 1.00 93.56 94 TYR A O 1
ATOM 752 N N . ASP A 1 95 ? 14.661 -16.960 -30.640 1.00 92.06 95 ASP A N 1
ATOM 753 C CA . ASP A 1 95 ? 14.479 -17.804 -29.469 1.00 92.06 95 ASP A CA 1
ATOM 754 C C . ASP A 1 95 ? 15.827 -18.399 -29.056 1.00 92.06 95 ASP A C 1
ATOM 756 O O . ASP A 1 95 ? 16.509 -19.015 -29.873 1.00 92.06 95 ASP A O 1
ATOM 760 N N . MET A 1 96 ? 16.210 -18.254 -27.788 1.00 89.94 96 MET A N 1
ATOM 761 C CA . MET A 1 96 ? 17.484 -18.761 -27.276 1.00 89.94 96 MET A CA 1
ATOM 762 C C . MET A 1 96 ? 17.623 -20.289 -27.387 1.00 89.94 96 MET A C 1
ATOM 764 O O . MET A 1 96 ? 18.739 -20.775 -27.547 1.00 89.94 96 MET A O 1
ATOM 768 N N . LYS A 1 97 ? 16.527 -21.060 -27.304 1.00 88.56 97 LYS A N 1
ATOM 769 C CA . LYS A 1 97 ? 16.581 -22.533 -27.381 1.00 88.56 97 LYS A CA 1
ATOM 770 C C . LYS A 1 97 ? 16.572 -23.036 -28.817 1.00 88.56 97 LYS A C 1
ATOM 772 O O . LYS A 1 97 ? 17.368 -23.894 -29.181 1.00 88.56 97 LYS A O 1
ATOM 777 N N . SER A 1 98 ? 15.626 -22.545 -29.615 1.00 88.38 98 SER A N 1
ATOM 778 C CA . SER A 1 98 ? 15.405 -23.053 -30.973 1.00 88.38 98 SER A CA 1
ATOM 779 C C . SER A 1 98 ? 16.215 -22.310 -32.037 1.00 88.38 98 SER A C 1
ATOM 781 O O . SER A 1 98 ? 16.279 -22.765 -33.177 1.00 88.38 98 SER A O 1
ATOM 783 N N . ASN A 1 99 ? 16.818 -21.172 -31.676 1.00 88.69 99 ASN A N 1
ATOM 784 C CA . ASN A 1 99 ? 17.523 -20.246 -32.564 1.00 88.69 99 ASN A CA 1
ATOM 785 C C . ASN A 1 99 ? 16.681 -19.798 -33.776 1.00 88.69 99 ASN A C 1
ATOM 787 O O . ASN A 1 99 ? 17.207 -19.393 -34.814 1.00 88.69 99 ASN A O 1
ATOM 791 N N . LYS A 1 100 ? 15.349 -19.896 -33.662 1.00 90.81 100 LYS A N 1
ATOM 792 C CA . LYS A 1 100 ? 14.399 -19.515 -34.710 1.00 90.81 100 LYS A CA 1
ATOM 793 C C . LYS A 1 100 ? 14.048 -18.032 -34.594 1.00 90.81 100 LYS A C 1
ATOM 795 O O . LYS A 1 100 ? 13.945 -17.526 -33.474 1.00 90.81 100 LYS A O 1
ATOM 800 N N . PRO A 1 101 ? 13.826 -17.334 -35.725 1.00 92.06 101 PRO A N 1
ATOM 801 C CA . PRO A 1 101 ? 13.336 -15.962 -35.705 1.00 92.06 101 PRO A CA 1
ATOM 802 C C . PRO A 1 101 ? 11.981 -15.879 -35.005 1.00 92.06 101 PRO A C 1
ATOM 804 O O . PRO A 1 101 ? 11.120 -16.743 -35.185 1.00 92.06 101 PRO A O 1
ATOM 807 N N . MET A 1 102 ? 11.794 -14.824 -34.218 1.00 89.06 102 MET A N 1
ATOM 808 C CA . MET A 1 102 ? 10.597 -14.639 -33.409 1.00 89.06 102 MET A CA 1
ATOM 809 C C . MET A 1 102 ? 9.719 -13.509 -33.958 1.00 89.06 102 MET A C 1
ATOM 811 O O . MET A 1 102 ? 10.052 -12.336 -33.769 1.00 89.06 102 MET A O 1
ATOM 815 N N . PRO A 1 103 ? 8.574 -13.838 -34.583 1.00 91.44 103 PRO A N 1
ATOM 816 C CA . PRO A 1 103 ? 7.585 -12.837 -34.965 1.00 91.44 103 PRO A CA 1
ATOM 817 C C . PRO A 1 103 ? 6.744 -12.380 -33.770 1.00 91.44 103 PRO A C 1
ATOM 819 O O . PRO A 1 103 ? 6.697 -13.066 -32.739 1.00 91.44 103 PRO A O 1
ATOM 822 N N . ASN A 1 104 ? 6.050 -11.249 -33.931 1.00 91.25 104 ASN A N 1
ATOM 823 C CA . ASN A 1 104 ? 5.094 -10.696 -32.965 1.00 91.25 104 ASN A CA 1
ATOM 824 C C . ASN A 1 104 ? 5.679 -10.454 -31.562 1.00 91.25 104 ASN A C 1
ATOM 826 O O . ASN A 1 104 ? 4.991 -10.612 -30.554 1.00 91.25 104 ASN A O 1
ATOM 830 N N . VAL A 1 105 ? 6.962 -10.107 -31.473 1.00 92.88 105 VAL A N 1
ATOM 831 C CA . VAL A 1 105 ? 7.569 -9.626 -30.228 1.00 92.88 105 VAL A CA 1
ATOM 832 C C . VAL A 1 105 ? 7.247 -8.148 -30.106 1.00 92.88 105 VAL A C 1
ATOM 834 O O . VAL A 1 105 ? 7.530 -7.386 -31.026 1.00 92.88 105 VAL A O 1
ATOM 837 N N . ASN A 1 106 ? 6.655 -7.752 -28.985 1.00 93.88 106 ASN A N 1
ATOM 838 C CA . ASN A 1 106 ? 6.350 -6.362 -28.692 1.00 93.88 106 ASN A CA 1
ATOM 839 C C . ASN A 1 106 ? 7.590 -5.675 -28.112 1.00 93.88 106 ASN A C 1
ATOM 841 O O . ASN A 1 106 ? 8.141 -6.115 -27.102 1.00 93.88 106 ASN A O 1
ATOM 845 N N . ILE A 1 107 ? 8.026 -4.611 -28.771 1.00 94.06 107 ILE A N 1
ATOM 846 C CA . ILE A 1 107 ? 9.244 -3.860 -28.485 1.00 94.06 107 ILE A CA 1
ATOM 847 C C . ILE A 1 107 ? 8.819 -2.462 -28.089 1.00 94.06 107 ILE A C 1
ATOM 849 O O . ILE A 1 107 ? 8.265 -1.741 -28.911 1.00 94.06 107 ILE A O 1
ATOM 853 N N . VAL A 1 108 ? 9.086 -2.069 -26.851 1.00 93.44 108 VAL A N 1
ATOM 854 C CA . VAL A 1 108 ? 8.669 -0.772 -26.317 1.00 93.44 108 VAL A CA 1
ATOM 855 C C . VAL A 1 108 ? 9.880 -0.039 -25.777 1.00 93.44 108 VAL A C 1
ATOM 857 O O . VAL A 1 108 ? 10.641 -0.572 -24.970 1.00 93.44 108 VAL A O 1
ATOM 860 N N . ASN A 1 109 ? 10.051 1.210 -26.195 1.00 91.50 109 ASN A N 1
ATOM 861 C CA . ASN A 1 109 ? 10.972 2.112 -25.523 1.00 91.50 109 ASN A CA 1
ATOM 862 C C . ASN A 1 109 ? 10.291 2.659 -24.261 1.00 91.50 109 ASN A C 1
ATOM 864 O O . ASN A 1 109 ? 9.276 3.350 -24.347 1.00 91.50 109 ASN A O 1
ATOM 868 N N . THR A 1 110 ? 10.851 2.374 -23.085 1.00 89.00 110 THR A N 1
ATOM 869 C CA . THR A 1 110 ? 10.234 2.757 -21.806 1.00 89.00 110 THR A CA 1
ATOM 870 C C . THR A 1 110 ? 10.217 4.267 -21.564 1.00 89.00 110 THR A C 1
ATOM 872 O O . THR A 1 110 ? 9.462 4.727 -20.715 1.00 89.00 110 THR A O 1
ATOM 875 N N . PHE A 1 111 ? 11.044 5.040 -22.275 1.00 85.75 111 PHE A N 1
ATOM 876 C CA . PHE A 1 111 ? 11.131 6.496 -22.126 1.00 85.75 111 PHE A CA 1
ATOM 877 C C . PHE A 1 111 ? 10.125 7.236 -23.007 1.00 85.75 111 PHE A C 1
ATOM 879 O O . PHE A 1 111 ? 9.482 8.174 -22.546 1.00 85.75 111 PHE A O 1
ATOM 886 N N . THR A 1 112 ? 9.970 6.814 -24.265 1.00 84.94 112 THR A N 1
ATOM 887 C CA . THR A 1 112 ? 9.063 7.471 -25.223 1.00 84.94 112 THR A CA 1
ATOM 888 C C . THR A 1 112 ? 7.675 6.837 -25.264 1.00 84.94 112 THR A C 1
ATOM 890 O O . THR A 1 112 ? 6.744 7.442 -25.785 1.00 84.94 112 THR A O 1
ATOM 893 N N . GLY A 1 113 ? 7.522 5.610 -24.752 1.00 83.31 113 GLY A N 1
ATOM 894 C CA . GLY A 1 113 ? 6.282 4.835 -24.840 1.00 83.31 113 GLY A CA 1
ATOM 895 C C . GLY A 1 113 ? 5.954 4.352 -26.256 1.00 83.31 113 GLY A C 1
ATOM 896 O O . GLY A 1 113 ? 4.901 3.755 -26.468 1.00 83.31 113 GLY A O 1
ATOM 897 N N . LEU A 1 114 ? 6.838 4.593 -27.230 1.00 82.38 114 LEU A N 1
ATOM 898 C CA . LEU A 1 114 ? 6.658 4.129 -28.599 1.00 82.38 114 LEU A CA 1
ATOM 899 C C . LEU A 1 114 ? 6.937 2.628 -28.665 1.00 82.38 114 LEU A C 1
ATOM 901 O O . LEU A 1 114 ? 8.024 2.163 -28.305 1.00 82.38 114 LEU A O 1
ATOM 905 N N . GLY A 1 115 ? 5.923 1.894 -29.114 1.00 84.00 115 GLY A N 1
ATOM 906 C CA . GLY A 1 115 ? 5.949 0.451 -29.278 1.00 84.00 115 GLY A CA 1
ATOM 907 C C . GLY A 1 115 ? 5.917 0.046 -30.747 1.00 84.00 115 GLY A C 1
ATOM 908 O O . GLY A 1 115 ? 5.272 0.697 -31.567 1.00 84.00 115 GLY A O 1
ATOM 909 N N . MET A 1 116 ? 6.589 -1.050 -31.074 1.00 89.81 116 MET A N 1
ATOM 910 C CA . MET A 1 116 ? 6.498 -1.710 -32.370 1.00 89.81 116 MET A CA 1
ATOM 911 C C . MET A 1 116 ? 6.517 -3.227 -32.205 1.00 89.81 116 MET A C 1
ATOM 913 O O . MET A 1 116 ? 6.999 -3.745 -31.202 1.00 89.81 116 MET A O 1
ATOM 917 N N . THR A 1 117 ? 6.045 -3.952 -33.210 1.00 91.88 117 THR A N 1
ATOM 918 C CA . THR A 1 117 ? 6.092 -5.417 -33.232 1.00 91.88 117 THR A CA 1
ATOM 919 C C . THR A 1 117 ? 7.091 -5.924 -34.265 1.00 91.88 117 THR A C 1
ATOM 921 O O . THR A 1 117 ? 7.282 -5.285 -35.297 1.00 91.88 117 THR A O 1
ATOM 924 N N . THR A 1 118 ? 7.725 -7.071 -34.006 1.00 92.50 118 THR A N 1
ATOM 925 C CA . THR A 1 118 ? 8.599 -7.726 -34.994 1.00 92.50 118 THR A CA 1
ATOM 926 C C . THR A 1 118 ? 7.813 -8.347 -36.147 1.00 92.50 118 THR A C 1
ATOM 928 O O . THR A 1 118 ? 6.738 -8.917 -35.946 1.00 92.50 118 THR A O 1
ATOM 931 N N . ASP A 1 119 ? 8.407 -8.314 -37.341 1.00 91.56 119 ASP A N 1
ATOM 932 C CA . ASP A 1 119 ? 7.863 -8.945 -38.550 1.00 91.56 119 ASP A CA 1
ATOM 933 C C . ASP A 1 119 ? 7.920 -10.485 -38.500 1.00 91.56 119 ASP A C 1
ATOM 935 O O . ASP A 1 119 ? 8.539 -11.083 -37.617 1.00 91.56 119 ASP A O 1
ATOM 939 N N . SER A 1 120 ? 7.352 -11.154 -39.514 1.00 89.31 120 SER A N 1
ATOM 940 C CA . SER A 1 120 ? 7.408 -12.620 -39.695 1.00 89.31 120 SER A CA 1
ATOM 941 C C . SER A 1 120 ? 8.836 -13.193 -39.673 1.00 89.31 120 SER A C 1
ATOM 943 O O . SER A 1 120 ? 9.059 -14.322 -39.237 1.00 89.31 120 SER A O 1
ATOM 945 N N . SER A 1 121 ? 9.816 -12.397 -40.107 1.00 88.50 121 SER A N 1
ATOM 946 C CA . SER A 1 121 ? 11.244 -12.728 -40.124 1.00 88.50 121 SER A CA 1
ATOM 947 C C . SER A 1 121 ? 11.975 -12.399 -38.813 1.00 88.50 121 SER A C 1
ATOM 949 O O . SER A 1 121 ? 13.176 -12.663 -38.706 1.00 88.50 121 SER A O 1
ATOM 951 N N . GLY A 1 122 ? 11.276 -11.844 -37.816 1.00 87.75 122 GLY A N 1
ATOM 952 C CA . GLY A 1 122 ? 11.808 -11.434 -36.514 1.00 87.75 122 GLY A CA 1
ATOM 953 C C . GLY A 1 122 ? 12.606 -10.129 -36.530 1.00 87.75 122 GLY A C 1
ATOM 954 O O . GLY A 1 122 ? 13.289 -9.840 -35.551 1.00 87.75 122 GLY A O 1
ATOM 955 N N . VAL A 1 123 ? 12.572 -9.369 -37.627 1.00 92.62 123 VAL A N 1
ATOM 956 C CA . VAL A 1 123 ? 13.295 -8.095 -37.785 1.00 92.62 123 VAL A CA 1
ATOM 957 C C . VAL A 1 123 ? 12.492 -6.938 -37.178 1.00 92.62 123 VAL A C 1
ATOM 959 O O . VAL A 1 123 ? 11.262 -6.977 -37.163 1.00 92.62 123 VAL A O 1
ATOM 962 N N . PHE A 1 124 ? 13.188 -5.923 -36.658 1.00 91.31 124 PHE A N 1
ATOM 963 C CA . PHE A 1 124 ? 12.588 -4.693 -36.133 1.00 91.31 124 PHE A CA 1
ATOM 964 C C . PHE A 1 124 ? 13.465 -3.454 -36.362 1.00 91.31 124 PHE A C 1
ATOM 966 O O . PHE A 1 124 ? 14.679 -3.551 -36.569 1.00 91.31 124 PHE A O 1
ATOM 973 N N . THR A 1 125 ? 12.829 -2.283 -36.282 1.00 89.94 125 THR A N 1
ATOM 974 C CA . THR A 1 125 ? 13.421 -0.949 -36.467 1.00 89.94 125 THR A CA 1
ATOM 975 C C . THR A 1 125 ? 12.787 0.085 -35.525 1.00 89.94 125 THR A C 1
ATOM 977 O O . THR A 1 125 ? 11.722 0.619 -35.831 1.00 89.94 125 THR A O 1
ATOM 980 N N . VAL A 1 126 ? 13.419 0.380 -34.387 1.00 88.62 126 VAL A N 1
ATOM 981 C CA . VAL A 1 126 ? 12.871 1.270 -33.342 1.00 88.62 126 VAL A CA 1
ATOM 982 C C . VAL A 1 126 ? 13.701 2.547 -33.200 1.00 88.62 126 VAL A C 1
ATOM 984 O O . VAL A 1 126 ? 14.928 2.499 -33.240 1.00 88.62 126 VAL A O 1
ATOM 987 N N . ASN A 1 127 ? 13.043 3.693 -33.010 1.00 87.25 127 ASN A N 1
ATOM 988 C CA . ASN A 1 127 ? 13.716 4.969 -32.746 1.00 87.25 127 ASN A CA 1
ATOM 989 C C . ASN A 1 127 ? 14.073 5.090 -31.259 1.00 87.25 127 ASN A C 1
ATOM 991 O O . ASN A 1 127 ? 13.213 4.962 -30.382 1.00 87.25 127 ASN A O 1
ATOM 995 N N . VAL A 1 128 ? 15.349 5.327 -30.974 1.00 86.50 128 VAL A N 1
ATOM 996 C CA . VAL A 1 128 ? 15.939 5.290 -29.632 1.00 86.50 128 VAL A CA 1
ATOM 997 C C . VAL A 1 128 ? 17.036 6.341 -29.485 1.00 86.50 128 VAL A C 1
ATOM 999 O O . VAL A 1 128 ? 17.573 6.835 -30.468 1.00 86.50 128 VAL A O 1
ATOM 1002 N N . GLU A 1 129 ? 17.404 6.661 -28.250 1.00 84.94 129 GLU A N 1
ATOM 1003 C CA . GLU A 1 129 ? 18.470 7.616 -27.942 1.00 84.94 129 GLU A CA 1
ATOM 1004 C C . GLU A 1 129 ? 19.467 6.976 -26.975 1.00 84.94 129 GLU A C 1
ATOM 1006 O O . GLU A 1 129 ? 19.242 5.882 -26.438 1.00 84.94 129 GLU A O 1
ATOM 1011 N N . LYS A 1 130 ? 20.589 7.660 -26.743 1.00 85.00 130 LYS A N 1
ATOM 1012 C CA . LYS A 1 130 ? 21.625 7.200 -25.818 1.00 85.00 130 LYS A CA 1
ATOM 1013 C C . LYS A 1 130 ? 21.045 6.960 -24.429 1.00 85.00 130 LYS A C 1
ATOM 1015 O O . LYS A 1 130 ? 20.473 7.856 -23.821 1.00 85.00 130 LYS A O 1
ATOM 1020 N N . GLY A 1 131 ? 21.268 5.767 -23.889 1.00 84.44 131 GLY A N 1
ATOM 1021 C CA . GLY A 1 131 ? 20.841 5.420 -22.538 1.00 84.44 131 GLY A CA 1
ATOM 1022 C C . GLY A 1 131 ? 19.358 5.078 -22.405 1.00 84.44 131 GLY A C 1
ATOM 1023 O O . GLY A 1 131 ? 18.944 4.742 -21.294 1.00 84.44 131 GLY A O 1
ATOM 1024 N N . HIS A 1 132 ? 18.582 5.094 -23.497 1.00 88.19 132 HIS A N 1
ATOM 1025 C CA . HIS A 1 132 ? 17.227 4.550 -23.496 1.00 88.19 132 HIS A CA 1
ATOM 1026 C C . HIS A 1 132 ? 17.242 3.045 -23.197 1.00 88.19 132 HIS A C 1
ATOM 1028 O O . HIS A 1 132 ? 18.191 2.321 -23.515 1.00 88.19 132 HIS A O 1
ATOM 1034 N N . LEU A 1 133 ? 16.166 2.588 -22.559 1.00 90.50 133 LEU A N 1
ATOM 1035 C CA . LEU A 1 133 ? 15.918 1.195 -22.225 1.00 90.50 133 LEU A CA 1
ATOM 1036 C C . LEU A 1 133 ? 14.793 0.691 -23.124 1.00 90.50 133 LEU A C 1
ATOM 1038 O O . LEU A 1 133 ? 13.690 1.238 -23.128 1.00 90.50 133 LEU A O 1
ATOM 1042 N N . VAL A 1 134 ? 15.089 -0.351 -23.890 1.00 91.62 134 VAL A N 1
ATOM 1043 C CA . VAL A 1 134 ? 14.117 -1.003 -24.763 1.00 91.62 134 VAL A CA 1
ATOM 1044 C C . VAL A 1 134 ? 13.739 -2.342 -24.158 1.00 91.62 134 VAL A C 1
ATOM 1046 O O . VAL A 1 134 ? 14.601 -3.152 -23.804 1.00 91.62 134 VAL A O 1
ATOM 1049 N N . GLU A 1 135 ? 12.438 -2.555 -24.026 1.00 93.75 135 GLU A N 1
ATOM 1050 C CA . GLU A 1 135 ? 11.845 -3.752 -23.456 1.00 93.75 135 GLU A CA 1
ATOM 1051 C C . GLU A 1 135 ? 11.209 -4.610 -24.553 1.00 93.75 135 GLU A C 1
ATOM 1053 O O . GLU A 1 135 ? 10.435 -4.121 -25.372 1.00 93.75 135 GLU A O 1
ATOM 1058 N N . PHE A 1 136 ? 11.535 -5.900 -24.552 1.00 93.56 136 PHE A N 1
ATOM 1059 C CA . PHE A 1 136 ? 11.031 -6.908 -25.476 1.00 93.56 136 PHE A CA 1
ATOM 1060 C C . PHE A 1 136 ? 10.123 -7.865 -24.703 1.00 93.56 136 PHE A C 1
ATOM 1062 O O . PHE A 1 136 ? 10.556 -8.532 -23.756 1.00 93.56 136 PHE A O 1
ATOM 1069 N N . THR A 1 137 ? 8.863 -7.948 -25.117 1.00 92.00 137 THR A N 1
ATOM 1070 C CA . THR A 1 137 ? 7.808 -8.710 -24.444 1.00 92.00 137 THR A CA 1
ATOM 1071 C C . THR A 1 137 ? 7.099 -9.633 -25.427 1.00 92.00 137 THR A C 1
ATOM 1073 O O . THR A 1 137 ? 6.781 -9.258 -26.556 1.00 92.00 137 THR A O 1
ATOM 1076 N N . ARG A 1 138 ? 6.857 -10.877 -25.005 1.00 90.69 138 ARG A N 1
ATOM 1077 C CA . ARG A 1 138 ? 6.058 -11.853 -25.751 1.00 90.69 138 ARG A CA 1
ATOM 1078 C C . ARG A 1 138 ? 5.470 -12.886 -24.795 1.00 90.69 138 ARG A C 1
ATOM 1080 O O . ARG A 1 138 ? 6.123 -13.296 -23.840 1.00 90.69 138 ARG A O 1
ATOM 1087 N N . MET A 1 139 ? 4.249 -13.331 -25.083 1.00 86.38 139 MET A N 1
ATOM 1088 C CA . MET A 1 139 ? 3.565 -14.379 -24.321 1.00 86.38 139 MET A CA 1
ATOM 1089 C C . MET A 1 139 ? 4.410 -15.659 -24.244 1.00 86.38 139 MET A C 1
ATOM 1091 O O . MET A 1 139 ? 4.863 -16.157 -25.274 1.00 86.38 139 MET A O 1
ATOM 1095 N N . GLY A 1 140 ? 4.605 -16.183 -23.029 1.00 84.38 140 GLY A N 1
ATOM 1096 C CA . GLY A 1 140 ? 5.387 -17.402 -22.766 1.00 84.38 140 GLY A CA 1
ATOM 1097 C C . GLY A 1 140 ? 6.908 -17.206 -22.683 1.00 84.38 140 GLY A C 1
ATOM 1098 O O . GLY A 1 140 ? 7.634 -18.175 -22.465 1.00 84.38 140 GLY A O 1
ATOM 1099 N N . TYR A 1 141 ? 7.401 -15.974 -22.832 1.00 89.00 141 TYR A N 1
ATOM 1100 C CA . TYR A 1 141 ? 8.825 -15.648 -22.752 1.00 89.00 141 TYR A CA 1
ATOM 1101 C C . TYR A 1 141 ? 9.112 -14.678 -21.606 1.00 89.00 141 TYR A C 1
ATOM 1103 O O . TYR A 1 141 ? 8.296 -13.819 -21.265 1.00 89.00 141 TYR A O 1
ATOM 1111 N N . LYS A 1 142 ? 10.322 -14.774 -21.047 1.00 88.38 142 LYS A N 1
ATOM 1112 C CA . LYS A 1 142 ? 10.822 -13.800 -20.076 1.00 88.38 142 LYS A CA 1
ATOM 1113 C C . LYS A 1 142 ? 11.070 -12.460 -20.766 1.00 88.38 142 LYS A C 1
ATOM 1115 O O . LYS A 1 142 ? 11.618 -12.411 -21.868 1.00 88.38 142 LYS A O 1
ATOM 1120 N N . VAL A 1 143 ? 10.696 -11.379 -20.084 1.00 90.06 143 VAL A N 1
ATOM 1121 C CA . VAL A 1 143 ? 10.925 -10.006 -20.546 1.00 90.06 143 VAL A CA 1
ATOM 1122 C C . VAL A 1 143 ? 12.426 -9.765 -20.700 1.00 90.06 143 VAL A C 1
ATOM 1124 O O . VAL A 1 143 ? 13.189 -9.956 -19.750 1.00 90.06 143 VAL A O 1
ATOM 1127 N N . ALA A 1 144 ? 12.854 -9.350 -21.891 1.00 89.94 144 ALA A N 1
ATOM 1128 C CA . ALA A 1 144 ? 14.241 -8.981 -22.156 1.00 89.94 144 ALA A CA 1
ATOM 1129 C C . ALA A 1 144 ? 14.367 -7.454 -22.194 1.00 89.94 144 ALA A C 1
ATOM 1131 O O . ALA A 1 144 ? 13.546 -6.771 -22.801 1.00 89.94 144 ALA A O 1
ATOM 1132 N N . ARG A 1 145 ? 15.392 -6.910 -21.536 1.00 91.19 145 ARG A N 1
ATOM 1133 C CA . ARG A 1 145 ? 15.647 -5.466 -21.451 1.00 91.19 145 ARG A CA 1
ATOM 1134 C C . ARG A 1 145 ? 17.050 -5.170 -21.947 1.00 91.19 145 ARG A C 1
ATOM 1136 O O . ARG A 1 145 ? 18.000 -5.801 -21.491 1.00 91.19 145 ARG A O 1
ATOM 1143 N N . VAL A 1 146 ? 17.174 -4.211 -22.858 1.00 89.50 146 VAL A N 1
ATOM 1144 C CA . VAL A 1 146 ? 18.455 -3.809 -23.448 1.00 89.50 146 VAL A CA 1
ATOM 1145 C C . VAL A 1 146 ? 18.628 -2.307 -23.282 1.00 89.50 146 VAL A C 1
ATOM 1147 O O . VAL A 1 146 ? 17.746 -1.530 -23.648 1.00 89.50 146 VAL A O 1
ATOM 1150 N N . ARG A 1 147 ? 19.766 -1.902 -22.711 1.00 88.56 147 ARG A N 1
ATOM 1151 C CA . ARG A 1 147 ? 20.168 -0.497 -22.606 1.00 88.56 147 ARG A CA 1
ATOM 1152 C C . ARG A 1 147 ? 21.045 -0.136 -23.797 1.00 88.56 147 ARG A C 1
ATOM 1154 O O . ARG A 1 147 ? 21.893 -0.929 -24.195 1.00 88.56 147 ARG A O 1
ATOM 1161 N N . ILE A 1 148 ? 20.807 1.035 -24.374 1.00 85.44 148 ILE A N 1
ATOM 1162 C CA . ILE A 1 148 ? 21.412 1.414 -25.650 1.00 85.44 148 ILE A CA 1
ATOM 1163 C C . ILE A 1 148 ? 22.633 2.293 -25.433 1.00 85.44 148 ILE A C 1
ATOM 1165 O O . ILE A 1 148 ? 22.526 3.414 -24.931 1.00 85.44 148 ILE A O 1
ATOM 1169 N N . ASP A 1 149 ? 23.778 1.785 -25.881 1.00 78.75 149 ASP A N 1
ATOM 1170 C CA . ASP A 1 149 ? 25.046 2.501 -25.907 1.00 78.75 149 ASP A CA 1
ATOM 1171 C C . ASP A 1 149 ? 25.361 2.963 -27.335 1.00 78.75 149 ASP A C 1
ATOM 1173 O O . ASP A 1 149 ? 25.366 2.178 -28.280 1.00 78.75 149 ASP A O 1
ATOM 1177 N N . VAL A 1 150 ? 25.652 4.257 -27.495 1.00 67.19 150 VAL A N 1
ATOM 1178 C CA . VAL A 1 150 ? 25.872 4.915 -28.804 1.00 67.19 150 VAL A CA 1
ATOM 1179 C C . VAL A 1 150 ? 27.131 4.429 -29.536 1.00 67.19 150 VAL A C 1
ATOM 1181 O O . VAL A 1 150 ? 27.285 4.681 -30.725 1.00 67.19 150 VAL A O 1
ATOM 1184 N N . ALA A 1 151 ? 28.024 3.701 -28.863 1.00 64.25 151 ALA A N 1
ATOM 1185 C CA . ALA A 1 151 ? 29.309 3.279 -29.422 1.00 64.25 151 ALA A CA 1
ATOM 1186 C C . ALA A 1 151 ? 29.221 2.168 -30.492 1.00 64.25 151 ALA A C 1
ATOM 1188 O O . ALA A 1 151 ? 30.218 1.889 -31.151 1.00 64.25 151 ALA A O 1
ATOM 1189 N N . SER A 1 152 ? 28.067 1.522 -30.687 1.00 57.56 152 SER A N 1
ATOM 1190 C CA . SER A 1 152 ? 27.941 0.389 -31.612 1.00 57.56 152 SER A CA 1
ATOM 1191 C C . SER A 1 152 ? 26.590 0.396 -32.316 1.00 57.56 152 SER A C 1
ATOM 1193 O O . SER A 1 152 ? 25.596 0.056 -31.680 1.00 57.56 152 SER A O 1
ATOM 1195 N N . LEU A 1 153 ? 26.563 0.643 -33.632 1.00 66.06 153 LEU A N 1
ATOM 1196 C CA . LEU A 1 153 ? 25.475 0.176 -34.502 1.00 66.06 153 LEU A CA 1
ATOM 1197 C C . LEU A 1 153 ? 25.996 -0.256 -35.871 1.00 66.06 153 LEU A C 1
ATOM 1199 O O . LEU A 1 153 ? 26.544 0.552 -36.618 1.00 66.06 153 LEU A O 1
ATOM 1203 N N . PRO A 1 154 ? 25.748 -1.523 -36.231 1.00 63.06 154 PRO A N 1
ATOM 1204 C CA . PRO A 1 154 ? 24.985 -1.729 -37.465 1.00 63.06 154 PRO A CA 1
ATOM 1205 C C . PRO A 1 154 ? 23.750 -2.642 -37.312 1.00 63.06 154 PRO A C 1
ATOM 1207 O O . PRO A 1 154 ? 22.787 -2.464 -38.056 1.00 63.06 154 PRO A O 1
ATOM 1210 N N . PHE A 1 155 ? 23.720 -3.587 -36.359 1.00 79.38 155 PHE A N 1
ATOM 1211 C CA . PHE A 1 155 ? 22.589 -4.515 -36.176 1.00 79.38 155 PHE A CA 1
ATOM 1212 C C . PHE A 1 155 ? 22.590 -5.182 -34.788 1.00 79.38 155 PHE A C 1
ATOM 1214 O O . PHE A 1 155 ? 23.620 -5.710 -34.372 1.00 79.38 155 PHE A O 1
ATOM 1221 N N . TYR A 1 156 ? 21.449 -5.223 -34.089 1.00 86.50 156 TYR A N 1
ATOM 1222 C CA . TYR A 1 156 ? 21.299 -5.957 -32.822 1.00 86.50 156 TYR A CA 1
ATOM 1223 C C . TYR A 1 156 ? 20.693 -7.345 -33.013 1.00 86.50 156 TYR A C 1
ATOM 1225 O O . TYR A 1 156 ? 19.752 -7.531 -33.779 1.00 86.50 156 TYR A O 1
ATOM 1233 N N . SER A 1 157 ? 21.180 -8.313 -32.242 1.00 88.44 157 SER A N 1
ATOM 1234 C CA . SER A 1 157 ? 20.641 -9.671 -32.208 1.00 88.44 157 SER A CA 1
ATOM 1235 C C . SER A 1 157 ? 20.178 -9.985 -30.784 1.00 88.44 157 SER A C 1
ATOM 1237 O O . SER A 1 157 ? 21.007 -10.101 -29.883 1.00 88.44 157 SER A O 1
ATOM 1239 N N . ILE A 1 158 ? 18.865 -10.092 -30.563 1.00 91.00 158 ILE A N 1
ATOM 1240 C CA . ILE A 1 158 ? 18.264 -10.277 -29.233 1.00 91.00 158 ILE A CA 1
ATOM 1241 C C . ILE A 1 158 ? 17.750 -11.706 -29.081 1.00 91.00 158 ILE A C 1
ATOM 1243 O O . ILE A 1 158 ? 16.844 -12.121 -29.801 1.00 91.00 158 ILE A O 1
ATOM 1247 N N . ALA A 1 159 ? 18.294 -12.432 -28.104 1.00 92.00 159 ALA A N 1
ATOM 1248 C CA . ALA A 1 159 ? 17.810 -13.752 -27.714 1.00 92.00 159 ALA A CA 1
ATOM 1249 C C . ALA A 1 159 ? 16.760 -13.628 -26.604 1.00 92.00 159 ALA A C 1
ATOM 1251 O O . ALA A 1 159 ? 17.063 -13.118 -25.522 1.00 92.00 159 ALA A O 1
ATOM 1252 N N . MET A 1 160 ? 15.551 -14.144 -26.819 1.00 92.00 160 MET A N 1
ATOM 1253 C CA . MET A 1 160 ? 14.553 -14.277 -25.757 1.00 92.00 160 MET A CA 1
ATOM 1254 C C . MET A 1 160 ? 14.558 -15.693 -25.186 1.00 92.00 160 MET A C 1
ATOM 1256 O O . MET A 1 160 ? 14.646 -16.680 -25.915 1.00 92.00 160 MET A O 1
ATOM 1260 N N . ARG A 1 161 ? 14.446 -15.794 -23.859 1.00 90.19 161 ARG A N 1
ATOM 1261 C CA . ARG A 1 161 ? 14.323 -17.073 -23.152 1.00 90.19 161 ARG A CA 1
ATOM 1262 C C . ARG A 1 161 ? 12.860 -17.393 -22.906 1.00 90.19 161 ARG A C 1
ATOM 1264 O O . ARG A 1 161 ? 12.137 -16.572 -22.346 1.00 90.19 161 ARG A O 1
ATOM 1271 N N . GLU A 1 162 ? 12.449 -18.592 -23.290 1.00 87.31 162 GLU A N 1
ATOM 1272 C CA . GLU A 1 162 ? 11.157 -19.150 -22.899 1.00 87.31 162 GLU A CA 1
ATOM 1273 C C . GLU A 1 162 ? 11.091 -19.297 -21.370 1.00 87.31 162 GLU A C 1
ATOM 1275 O O . GLU A 1 162 ? 12.061 -19.724 -20.733 1.00 87.31 162 GLU A O 1
ATOM 1280 N N . GLY A 1 163 ? 9.963 -18.924 -20.773 1.00 80.00 163 GLY A N 1
ATOM 1281 C CA . GLY A 1 163 ? 9.737 -19.059 -19.339 1.00 80.00 163 GLY A CA 1
ATOM 1282 C C . GLY A 1 163 ? 8.603 -18.173 -18.840 1.00 80.00 163 GLY A C 1
ATOM 1283 O O . GLY A 1 163 ? 8.385 -17.077 -19.356 1.00 80.00 163 GLY A O 1
ATOM 1284 N N . ALA A 1 164 ? 7.903 -18.648 -17.810 1.00 66.19 164 ALA A N 1
ATOM 1285 C CA . ALA A 1 164 ? 6.929 -17.847 -17.083 1.00 66.19 164 ALA A CA 1
ATOM 1286 C C . ALA A 1 164 ? 7.619 -16.662 -16.383 1.00 66.19 164 ALA A C 1
ATOM 1288 O O . ALA A 1 164 ? 8.804 -16.728 -16.030 1.00 66.19 164 ALA A O 1
ATOM 1289 N N . ILE A 1 165 ? 6.870 -15.571 -16.208 1.00 63.94 165 ILE A N 1
ATOM 1290 C CA . ILE A 1 165 ? 7.272 -14.458 -15.347 1.00 63.94 165 ILE A CA 1
ATOM 1291 C C . ILE A 1 165 ? 7.431 -15.037 -13.941 1.00 63.94 165 ILE A C 1
ATOM 1293 O O . ILE A 1 165 ? 6.470 -15.544 -13.369 1.00 63.94 165 ILE A O 1
ATOM 1297 N N . ASP A 1 166 ? 8.657 -15.001 -13.431 1.00 60.91 166 ASP A N 1
ATOM 1298 C CA . ASP A 1 166 ? 8.982 -15.482 -12.094 1.00 60.91 166 ASP A CA 1
ATOM 1299 C C . ASP A 1 166 ? 8.573 -14.381 -11.112 1.00 60.91 166 ASP A C 1
ATOM 1301 O O . ASP A 1 166 ? 9.268 -13.372 -10.966 1.00 60.91 166 ASP A O 1
ATOM 1305 N N . ILE A 1 167 ? 7.368 -14.496 -10.555 1.00 64.50 167 ILE A N 1
ATOM 1306 C CA . ILE A 1 167 ? 6.947 -13.632 -9.453 1.00 64.50 167 ILE A CA 1
ATOM 1307 C C . ILE A 1 167 ? 7.653 -14.193 -8.219 1.00 64.50 167 ILE A C 1
ATOM 1309 O O . ILE A 1 167 ? 7.525 -15.394 -7.982 1.00 64.50 167 ILE A O 1
ATOM 1313 N N . PRO A 1 168 ? 8.394 -13.378 -7.446 1.00 58.22 168 PRO A N 1
ATOM 1314 C CA . PRO A 1 168 ? 9.038 -13.871 -6.238 1.00 58.22 168 PRO A CA 1
ATOM 1315 C C . PRO A 1 168 ? 7.992 -14.555 -5.357 1.00 58.22 168 PRO A C 1
ATOM 1317 O O . PRO A 1 168 ? 6.954 -13.965 -5.048 1.00 58.22 168 PRO A O 1
ATOM 1320 N N . GLU A 1 169 ? 8.250 -15.810 -5.002 1.00 52.31 169 GLU A N 1
ATOM 1321 C CA . GLU A 1 169 ? 7.368 -16.576 -4.133 1.00 52.31 169 GLU A CA 1
ATOM 1322 C C . GLU A 1 169 ? 7.304 -15.882 -2.769 1.00 52.31 169 GLU A C 1
ATOM 1324 O O . GLU A 1 169 ? 8.306 -15.744 -2.065 1.00 52.31 169 GLU A O 1
ATOM 1329 N N . VAL A 1 170 ? 6.118 -15.387 -2.418 1.00 65.31 170 VAL A N 1
ATOM 1330 C CA . VAL A 1 170 ? 5.865 -14.812 -1.100 1.00 65.31 170 VAL A CA 1
ATOM 1331 C C . VAL A 1 170 ? 5.497 -15.968 -0.178 1.00 65.31 170 VAL A C 1
ATOM 1333 O O . VAL A 1 170 ? 4.396 -16.510 -0.263 1.00 65.31 170 VAL A O 1
ATOM 1336 N N . GLU A 1 171 ? 6.416 -16.356 0.708 1.00 55.16 171 GLU A N 1
ATOM 1337 C CA . GLU A 1 171 ? 6.117 -17.292 1.793 1.00 55.16 171 GLU A CA 1
ATOM 1338 C C . GLU A 1 171 ? 5.112 -16.617 2.742 1.00 55.16 171 GLU A C 1
ATOM 1340 O O . GLU A 1 171 ? 5.472 -15.754 3.547 1.00 55.16 171 GLU A O 1
ATOM 1345 N N . VAL A 1 172 ? 3.830 -16.981 2.646 1.00 50.56 172 VAL A N 1
ATOM 1346 C CA . VAL A 1 172 ? 2.799 -16.502 3.576 1.00 50.56 172 VAL A CA 1
ATOM 1347 C C . VAL A 1 172 ? 3.017 -17.193 4.921 1.00 50.56 172 VAL A C 1
ATOM 1349 O O . VAL A 1 172 ? 2.421 -18.226 5.226 1.00 50.56 172 VAL A O 1
ATOM 1352 N N . ARG A 1 173 ? 3.905 -16.634 5.745 1.00 56.59 173 ARG A N 1
ATOM 1353 C CA . ARG A 1 173 ? 4.033 -17.038 7.148 1.00 56.59 173 ARG A CA 1
ATOM 1354 C C . ARG A 1 173 ? 2.707 -16.744 7.849 1.00 56.59 173 ARG A C 1
ATOM 1356 O O . ARG A 1 173 ? 2.125 -15.678 7.661 1.00 56.59 173 ARG A O 1
ATOM 1363 N N . GLY A 1 174 ? 2.209 -17.713 8.620 1.00 58.97 174 GLY A N 1
ATOM 1364 C CA . GLY A 1 174 ? 0.895 -17.633 9.266 1.00 58.97 174 GLY A CA 1
ATOM 1365 C C . GLY A 1 174 ? 0.683 -16.334 10.054 1.00 58.97 174 GLY A C 1
ATOM 1366 O O . GLY A 1 174 ? 1.641 -15.757 10.556 1.00 58.97 174 GLY A O 1
ATOM 1367 N N . ASN A 1 175 ? -0.580 -15.898 10.149 1.00 62.25 175 ASN A N 1
ATOM 1368 C CA . ASN A 1 175 ? -1.068 -14.623 10.702 1.00 62.25 175 ASN A CA 1
ATOM 1369 C C . ASN A 1 175 ? -0.300 -14.083 11.930 1.00 62.25 175 ASN A C 1
ATOM 1371 O O . ASN A 1 175 ? -0.764 -14.191 13.066 1.00 62.25 175 ASN A O 1
ATOM 1375 N N . ALA A 1 176 ? 0.837 -13.426 11.707 1.00 78.69 176 ALA A N 1
ATOM 1376 C CA . ALA A 1 176 ? 1.630 -12.766 12.738 1.00 78.69 176 ALA A CA 1
ATOM 1377 C C . ALA A 1 176 ? 1.403 -11.251 12.673 1.00 78.69 176 ALA A C 1
ATOM 1379 O O . ALA A 1 176 ? 2.321 -10.487 12.382 1.00 78.69 176 ALA A O 1
ATOM 1380 N N . PHE A 1 177 ? 0.167 -10.817 12.956 1.00 83.19 177 PHE A N 1
ATOM 1381 C CA . PHE A 1 177 ? -0.226 -9.400 12.919 1.00 83.19 177 PHE A CA 1
ATOM 1382 C C . PHE A 1 177 ? 0.763 -8.496 13.670 1.00 83.19 177 PHE A C 1
ATOM 1384 O O . PHE A 1 177 ? 1.140 -7.437 13.178 1.00 83.19 177 PHE A O 1
ATOM 1391 N N . ARG A 1 178 ? 1.226 -8.939 14.846 1.00 85.00 178 ARG A N 1
ATOM 1392 C CA . ARG A 1 178 ? 2.139 -8.165 15.694 1.00 85.00 178 ARG A CA 1
ATOM 1393 C C . ARG A 1 178 ? 3.504 -7.931 15.044 1.00 85.00 178 ARG A C 1
ATOM 1395 O O . ARG A 1 178 ? 3.992 -6.808 15.082 1.00 85.00 178 ARG A O 1
ATOM 1402 N N . THR A 1 179 ? 4.118 -8.967 14.477 1.00 85.44 179 THR A N 1
ATOM 1403 C CA . THR A 1 179 ? 5.450 -8.858 13.861 1.00 85.44 179 THR A CA 1
ATOM 1404 C C . THR A 1 179 ? 5.393 -8.011 12.596 1.00 85.44 179 THR A C 1
ATOM 1406 O O . THR A 1 179 ? 6.199 -7.102 12.433 1.00 85.44 179 THR A O 1
ATOM 1409 N N . ASP A 1 180 ? 4.383 -8.247 11.759 1.00 85.94 180 ASP A N 1
ATOM 1410 C CA . ASP A 1 180 ? 4.167 -7.492 10.526 1.00 85.94 180 ASP A CA 1
ATOM 1411 C C . ASP A 1 180 ? 3.854 -6.009 10.796 1.00 85.94 180 ASP A C 1
ATOM 1413 O O . ASP A 1 180 ? 4.355 -5.136 10.091 1.00 85.94 180 ASP A O 1
ATOM 1417 N N . SER A 1 181 ? 3.086 -5.696 11.845 1.00 88.69 181 SER A N 1
ATOM 1418 C CA . SER A 1 181 ? 2.828 -4.307 12.249 1.00 88.69 181 SER A CA 1
ATOM 1419 C C . SER A 1 181 ? 4.119 -3.592 12.664 1.00 88.69 181 SER A C 1
ATOM 1421 O O . SER A 1 181 ? 4.344 -2.459 12.242 1.00 88.69 181 SER A O 1
ATOM 1423 N N . ILE A 1 182 ? 5.004 -4.255 13.421 1.00 90.81 182 ILE A N 1
ATOM 1424 C CA . ILE A 1 182 ? 6.303 -3.687 13.819 1.00 90.81 182 ILE A CA 1
ATOM 1425 C C . ILE A 1 182 ? 7.182 -3.443 12.586 1.00 90.81 182 ILE A C 1
ATOM 1427 O O . ILE A 1 182 ? 7.679 -2.335 12.403 1.00 90.81 182 ILE A O 1
ATOM 1431 N N . GLU A 1 183 ? 7.328 -4.436 11.708 1.00 91.25 183 GLU A N 1
ATOM 1432 C CA . GLU A 1 183 ? 8.137 -4.322 10.487 1.00 91.25 183 GLU A CA 1
ATOM 1433 C C . GLU A 1 183 ? 7.624 -3.222 9.547 1.00 91.25 183 GLU A C 1
ATOM 1435 O O . GLU A 1 183 ? 8.400 -2.406 9.040 1.00 91.25 183 GLU A O 1
ATOM 1440 N N . ASN A 1 184 ? 6.304 -3.136 9.363 1.00 91.25 184 ASN A N 1
ATOM 1441 C CA . ASN A 1 184 ? 5.687 -2.078 8.571 1.00 91.25 184 ASN A CA 1
ATOM 1442 C C . ASN A 1 184 ? 5.923 -0.698 9.197 1.00 91.25 184 ASN A C 1
ATOM 1444 O O . ASN A 1 184 ? 6.210 0.256 8.475 1.00 91.25 184 ASN A O 1
ATOM 1448 N N . ARG A 1 185 ? 5.828 -0.565 10.526 1.00 93.12 185 ARG A N 1
ATOM 1449 C CA . ARG A 1 185 ? 6.104 0.705 11.215 1.00 93.12 185 ARG A CA 1
ATOM 1450 C C . ARG A 1 185 ? 7.548 1.153 11.034 1.00 93.12 185 ARG A C 1
ATOM 1452 O O . ARG A 1 185 ? 7.762 2.333 10.782 1.00 93.12 185 ARG A O 1
ATOM 1459 N N . GLU A 1 186 ? 8.510 0.235 11.087 1.00 94.00 186 GLU A N 1
ATOM 1460 C CA . GLU A 1 186 ? 9.918 0.550 10.813 1.00 94.00 186 GLU A CA 1
ATOM 1461 C C . GLU A 1 186 ? 10.140 0.936 9.341 1.00 94.00 186 GLU A C 1
ATOM 1463 O O . GLU A 1 186 ? 10.774 1.949 9.048 1.00 94.00 186 GLU A O 1
ATOM 1468 N N . THR A 1 187 ? 9.541 0.196 8.403 1.00 93.56 187 THR A N 1
ATOM 1469 C CA . THR A 1 187 ? 9.651 0.460 6.954 1.00 93.56 187 THR A CA 1
ATOM 1470 C C . THR A 1 187 ? 9.112 1.842 6.577 1.00 93.56 187 THR A C 1
ATOM 1472 O O . THR A 1 187 ? 9.714 2.572 5.785 1.00 93.56 187 THR A O 1
ATOM 1475 N N . TYR A 1 188 ? 7.979 2.233 7.164 1.00 93.69 188 TYR A N 1
ATOM 1476 C CA . TYR A 1 188 ? 7.307 3.503 6.882 1.00 93.69 188 TYR A CA 1
ATOM 1477 C C . TYR A 1 188 ? 7.557 4.576 7.944 1.00 93.69 188 TYR A C 1
ATOM 1479 O O . TYR A 1 188 ? 6.877 5.606 7.941 1.00 93.69 188 TYR A O 1
ATOM 1487 N N . LYS A 1 189 ? 8.550 4.380 8.819 1.00 95.69 189 LYS A N 1
ATOM 1488 C CA . LYS A 1 189 ? 8.882 5.280 9.932 1.00 95.69 189 LYS A CA 1
ATOM 1489 C C . LYS A 1 189 ? 8.999 6.736 9.492 1.00 95.69 189 LYS A C 1
ATOM 1491 O O . LYS A 1 189 ? 8.389 7.615 10.091 1.00 95.69 189 LYS A O 1
ATOM 1496 N N . TRP A 1 190 ? 9.683 6.965 8.369 1.00 92.44 190 TRP A N 1
ATOM 1497 C CA . TRP A 1 190 ? 9.885 8.291 7.778 1.00 92.44 190 TRP A CA 1
ATOM 1498 C C . TRP A 1 190 ? 8.578 9.048 7.495 1.00 92.44 190 TRP A C 1
ATOM 1500 O O . TRP A 1 190 ? 8.543 10.271 7.583 1.00 92.44 190 TRP A O 1
ATOM 1510 N N . ALA A 1 191 ? 7.507 8.336 7.133 1.00 92.56 191 ALA A N 1
ATOM 1511 C CA . ALA A 1 191 ? 6.213 8.929 6.826 1.00 92.56 191 ALA A CA 1
ATOM 1512 C C . ALA A 1 191 ? 5.308 8.975 8.058 1.00 92.56 191 ALA A C 1
ATOM 1514 O O . ALA A 1 191 ? 4.522 9.906 8.195 1.00 92.56 191 ALA A O 1
ATOM 1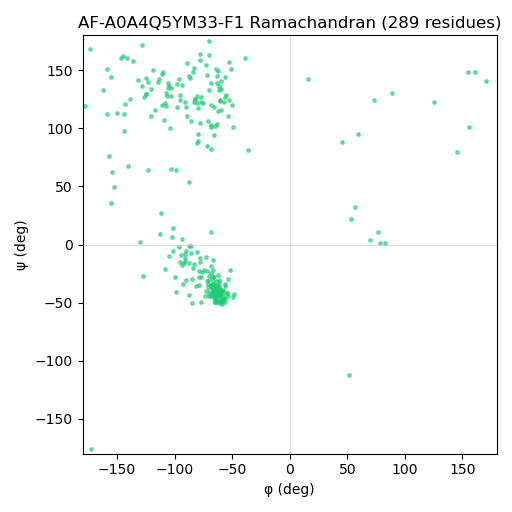515 N N . ILE A 1 192 ? 5.402 7.987 8.952 1.00 92.56 192 ILE A N 1
ATOM 1516 C CA . ILE A 1 192 ? 4.585 7.900 10.171 1.00 92.56 192 ILE A CA 1
ATOM 1517 C C . ILE A 1 192 ? 4.992 8.974 11.186 1.00 92.56 192 ILE A C 1
ATOM 1519 O O . ILE A 1 192 ? 4.116 9.612 11.764 1.00 92.56 192 ILE A O 1
ATOM 1523 N N . GLU A 1 193 ? 6.295 9.204 11.367 1.00 92.50 193 GLU A N 1
ATOM 1524 C CA . GLU A 1 193 ? 6.842 10.198 12.306 1.00 92.50 193 GLU A CA 1
ATOM 1525 C C . GLU A 1 193 ? 6.828 11.629 11.750 1.00 92.50 193 GLU A C 1
ATOM 1527 O O . GLU A 1 193 ? 7.136 12.579 12.468 1.00 92.50 193 GLU A O 1
ATOM 1532 N N . HIS A 1 194 ? 6.460 11.805 10.477 1.00 91.88 194 HIS A N 1
ATOM 1533 C CA . HIS A 1 194 ? 6.341 13.131 9.877 1.00 91.88 194 HIS A CA 1
ATOM 1534 C C . HIS A 1 194 ? 5.306 13.970 10.637 1.00 91.88 194 HIS A C 1
ATOM 1536 O O . HIS A 1 194 ? 4.202 13.499 10.926 1.00 91.88 194 HIS A O 1
ATOM 1542 N N . TYR A 1 195 ? 5.652 15.220 10.948 1.00 88.88 195 TYR A N 1
ATOM 1543 C CA . TYR A 1 195 ? 4.792 16.108 11.732 1.00 88.88 195 TYR A CA 1
ATOM 1544 C C . TYR A 1 195 ? 3.409 16.266 11.089 1.00 88.88 195 TYR A C 1
ATOM 1546 O O . TYR A 1 195 ? 3.269 16.297 9.863 1.00 88.88 195 TYR A O 1
ATOM 1554 N N . LYS A 1 196 ? 2.378 16.376 11.926 1.00 87.69 196 LYS A N 1
ATOM 1555 C CA . LYS A 1 196 ? 0.995 16.636 11.517 1.00 87.69 196 LYS A CA 1
ATOM 1556 C C . LYS A 1 196 ? 0.659 18.078 11.862 1.00 87.69 196 LYS A C 1
ATOM 1558 O O . LYS A 1 196 ? 1.036 18.549 12.925 1.00 87.69 196 LYS A O 1
ATOM 1563 N N . LEU A 1 197 ? -0.048 18.763 10.969 1.00 84.62 197 LEU A N 1
ATOM 1564 C CA . LEU A 1 197 ? -0.642 20.057 11.292 1.00 84.62 197 LEU A CA 1
ATOM 1565 C C . LEU A 1 197 ? -2.049 19.810 11.831 1.00 84.62 197 LEU A C 1
ATOM 1567 O O . LEU A 1 197 ? -2.900 19.278 11.113 1.00 84.62 197 LEU A O 1
ATOM 1571 N N . GLU A 1 198 ? -2.293 20.192 13.080 1.00 79.56 198 GLU A N 1
ATOM 1572 C CA . GLU A 1 198 ? -3.598 20.068 13.725 1.00 79.56 198 GLU A CA 1
ATOM 1573 C C . GLU A 1 198 ? -4.082 21.435 14.219 1.00 79.56 198 GLU A C 1
ATOM 1575 O O . GLU A 1 198 ? -3.311 22.250 14.719 1.00 79.56 198 GLU A O 1
ATOM 1580 N N . GLY A 1 199 ? -5.381 21.705 14.056 1.00 80.25 199 GLY A N 1
ATOM 1581 C CA . GLY A 1 199 ? -6.024 22.911 14.581 1.00 80.25 199 GLY A CA 1
ATOM 1582 C C . GLY A 1 199 ? -5.314 24.216 14.199 1.00 80.25 199 GLY A C 1
ATOM 1583 O O . GLY A 1 199 ? -5.328 24.625 13.037 1.00 80.25 199 GLY A O 1
ATOM 1584 N N . LEU A 1 200 ? -4.728 24.880 15.200 1.00 77.12 200 LEU A N 1
ATOM 1585 C CA . LEU A 1 200 ? -4.106 26.201 15.074 1.00 77.12 200 LEU A CA 1
ATOM 1586 C C . LEU A 1 200 ? -2.771 26.175 14.300 1.00 77.12 200 LEU A C 1
ATOM 1588 O O . LEU A 1 200 ? -2.407 27.186 13.698 1.00 77.12 200 LEU A O 1
ATOM 1592 N N . ASP A 1 201 ? -2.085 25.030 14.228 1.00 79.06 201 ASP A N 1
ATOM 1593 C CA . ASP A 1 201 ? -0.788 24.897 13.540 1.00 79.06 201 ASP A CA 1
ATOM 1594 C C . ASP A 1 201 ? -0.907 25.100 12.028 1.00 79.06 201 ASP A C 1
ATOM 1596 O O . ASP A 1 201 ? 0.017 25.580 11.372 1.00 79.06 201 ASP A O 1
ATOM 1600 N N . VAL A 1 202 ? -2.079 24.802 11.463 1.00 79.31 202 VAL A N 1
ATOM 1601 C CA . VAL A 1 202 ? -2.377 25.029 10.041 1.00 79.31 202 VAL A CA 1
ATOM 1602 C C . VAL A 1 202 ? -2.289 26.520 9.689 1.00 79.31 202 VAL A C 1
ATOM 1604 O O . VAL A 1 202 ? -1.898 26.873 8.578 1.00 79.31 202 VAL A O 1
ATOM 1607 N N . ILE A 1 203 ? -2.632 27.396 10.640 1.00 75.50 203 ILE A N 1
ATOM 1608 C CA . ILE A 1 203 ? -2.594 28.854 10.469 1.00 75.50 203 ILE A CA 1
ATOM 1609 C C . ILE A 1 203 ? -1.170 29.383 10.666 1.00 75.50 203 ILE A C 1
ATOM 1611 O O . ILE A 1 203 ? -0.766 30.311 9.968 1.00 75.50 203 ILE A O 1
ATOM 1615 N N . GLN A 1 204 ? -0.402 28.788 11.582 1.00 81.56 204 GLN A N 1
ATOM 1616 C CA . GLN A 1 204 ? 0.993 29.168 11.828 1.00 81.56 204 GLN A CA 1
ATOM 1617 C C . GLN A 1 204 ? 1.928 28.724 10.691 1.00 81.56 204 GLN A C 1
ATOM 1619 O O . GLN A 1 204 ? 2.884 29.430 10.371 1.00 81.56 204 GLN A O 1
ATOM 1624 N N . HIS A 1 205 ? 1.614 27.608 10.022 1.00 84.88 205 HIS A N 1
ATOM 1625 C CA . HIS A 1 205 ? 2.420 27.031 8.940 1.00 84.88 205 HIS A CA 1
ATOM 1626 C C . HIS A 1 205 ? 1.627 26.864 7.627 1.00 84.88 205 HIS A C 1
ATOM 1628 O O . HIS A 1 205 ? 1.456 25.748 7.122 1.00 84.88 205 HIS A O 1
ATOM 1634 N N . PRO A 1 206 ? 1.167 27.967 7.002 1.00 79.25 206 PRO A N 1
ATOM 1635 C CA . PRO A 1 206 ? 0.295 27.900 5.829 1.00 79.25 206 PRO A CA 1
ATOM 1636 C C . PRO A 1 206 ? 0.995 27.301 4.598 1.00 79.25 206 PRO A C 1
ATOM 1638 O O . PRO A 1 206 ? 0.366 26.619 3.789 1.00 79.25 206 PRO A O 1
ATOM 1641 N N . PHE A 1 207 ? 2.308 27.507 4.456 1.00 83.62 207 PHE A N 1
ATOM 1642 C CA . PHE A 1 207 ? 3.082 26.969 3.331 1.00 83.62 207 PHE A CA 1
ATOM 1643 C C . PHE A 1 207 ? 3.209 25.443 3.381 1.00 83.62 207 PHE A C 1
ATOM 1645 O O . PHE A 1 207 ? 3.131 24.778 2.345 1.00 83.62 207 PHE A O 1
ATOM 1652 N N . ASP A 1 208 ? 3.309 24.875 4.581 1.00 85.44 208 ASP A N 1
ATOM 1653 C CA . ASP A 1 208 ? 3.388 23.431 4.770 1.00 85.44 208 ASP A CA 1
ATOM 1654 C C . ASP A 1 208 ? 2.071 22.750 4.418 1.00 85.44 208 ASP A C 1
ATOM 1656 O O . ASP A 1 208 ? 2.077 21.706 3.763 1.00 85.44 208 ASP A O 1
ATOM 1660 N N . ALA A 1 209 ? 0.945 23.368 4.784 1.00 84.38 209 ALA A N 1
ATOM 1661 C CA . ALA A 1 209 ? -0.387 22.894 4.422 1.00 84.38 209 ALA A CA 1
ATOM 1662 C C . ALA A 1 209 ? -0.617 22.890 2.898 1.00 84.38 209 ALA A C 1
ATOM 1664 O O . ALA A 1 209 ? -1.272 21.994 2.356 1.00 84.38 209 ALA A O 1
ATOM 1665 N N . LEU A 1 210 ? -0.049 23.869 2.186 1.00 84.00 210 LEU A N 1
ATOM 1666 C CA . LEU A 1 210 ? -0.145 23.984 0.727 1.00 84.00 210 LEU A CA 1
ATOM 1667 C C . LEU A 1 210 ? 0.818 23.047 -0.018 1.00 84.00 210 LEU A C 1
ATOM 1669 O O . LEU A 1 210 ? 0.555 22.680 -1.172 1.00 84.00 210 LEU A O 1
ATOM 1673 N N . SER A 1 211 ? 1.896 22.603 0.628 1.00 92.44 211 SER A N 1
ATOM 1674 C CA . SER A 1 211 ? 2.880 21.703 0.027 1.00 92.44 211 SER A CA 1
ATOM 1675 C C . SER A 1 211 ? 2.227 20.406 -0.461 1.00 92.44 211 SER A C 1
ATOM 1677 O O . SER A 1 211 ? 1.588 19.661 0.285 1.00 92.44 211 SER A O 1
ATOM 1679 N N . LYS A 1 212 ? 2.384 20.108 -1.757 1.00 92.62 212 LYS A N 1
ATOM 1680 C CA . LYS A 1 212 ? 1.868 18.869 -2.365 1.00 92.62 212 LYS A CA 1
ATOM 1681 C C . LYS A 1 212 ? 2.478 17.629 -1.703 1.00 92.62 212 LYS A C 1
ATOM 1683 O O . LYS A 1 212 ? 1.763 16.658 -1.474 1.00 92.62 212 LYS A O 1
ATOM 1688 N N . ARG A 1 213 ? 3.772 17.684 -1.369 1.00 91.38 213 ARG A N 1
ATOM 1689 C CA . ARG A 1 213 ? 4.504 16.586 -0.724 1.00 91.38 213 ARG A CA 1
ATOM 1690 C C . ARG A 1 213 ? 3.966 16.307 0.679 1.00 91.38 213 ARG A C 1
ATOM 1692 O O . ARG A 1 213 ? 3.625 15.167 0.966 1.00 91.38 213 ARG A O 1
ATOM 1699 N N . ASN A 1 214 ? 3.815 17.334 1.516 1.00 92.69 214 ASN A N 1
ATOM 1700 C CA . ASN A 1 214 ? 3.302 17.156 2.879 1.00 92.69 214 ASN A CA 1
ATOM 1701 C C . ASN A 1 214 ? 1.867 16.624 2.878 1.00 92.69 214 ASN A C 1
ATOM 1703 O O . ASN A 1 214 ? 1.562 15.671 3.589 1.00 92.69 214 ASN A O 1
ATOM 1707 N N . ARG A 1 215 ? 1.009 17.138 1.987 1.00 90.88 215 ARG A N 1
ATOM 1708 C CA . ARG A 1 215 ? -0.352 16.611 1.806 1.00 90.88 215 ARG A CA 1
ATOM 1709 C C . ARG A 1 215 ? -0.371 15.131 1.429 1.00 90.88 215 ARG A C 1
ATOM 1711 O O . ARG A 1 215 ? -1.227 14.399 1.918 1.00 90.88 215 ARG A O 1
ATOM 1718 N N . GLN A 1 216 ? 0.559 14.680 0.587 1.00 93.94 216 GLN A N 1
ATOM 1719 C CA . GLN A 1 216 ? 0.697 13.259 0.253 1.00 93.94 216 GLN A CA 1
ATOM 1720 C C . GLN A 1 216 ? 1.135 12.429 1.463 1.00 93.94 216 GLN A C 1
ATOM 1722 O O . GLN A 1 216 ? 0.577 11.355 1.675 1.00 93.94 216 GLN A O 1
ATOM 1727 N N . ILE A 1 217 ? 2.067 12.934 2.277 1.00 94.69 217 ILE A N 1
ATOM 1728 C CA . ILE A 1 217 ? 2.520 12.254 3.498 1.00 94.69 217 ILE A CA 1
ATOM 1729 C C . ILE A 1 217 ? 1.376 12.144 4.513 1.00 94.69 217 ILE A C 1
ATOM 1731 O O . ILE A 1 217 ? 1.097 11.052 4.996 1.00 94.69 217 ILE A O 1
ATOM 1735 N N . TRP A 1 218 ? 0.627 13.216 4.775 1.00 94.00 218 TRP A N 1
ATOM 1736 C CA . TRP A 1 218 ? -0.524 13.156 5.687 1.00 94.00 218 TRP A CA 1
ATOM 1737 C C . TRP A 1 218 ? -1.655 12.273 5.155 1.00 94.00 218 TRP A C 1
ATOM 1739 O O . TRP A 1 218 ? -2.315 11.570 5.921 1.00 94.00 218 TRP A O 1
ATOM 1749 N N . ALA A 1 219 ? -1.885 12.268 3.838 1.00 94.56 219 ALA A N 1
ATOM 1750 C CA . ALA A 1 219 ? -2.828 11.341 3.220 1.00 94.56 219 ALA A CA 1
ATOM 1751 C C . ALA A 1 219 ? -2.371 9.886 3.389 1.00 94.56 219 ALA A C 1
ATOM 1753 O O . ALA A 1 219 ? -3.199 9.022 3.677 1.00 94.56 219 ALA A O 1
ATOM 1754 N N . PHE A 1 220 ? -1.071 9.618 3.247 1.00 95.88 220 PHE A N 1
ATOM 1755 C CA . PHE A 1 220 ? -0.486 8.314 3.538 1.00 95.88 220 PHE A CA 1
ATOM 1756 C C . PHE A 1 220 ? -0.691 7.932 5.005 1.00 95.88 220 PHE A C 1
ATOM 1758 O O . PHE A 1 220 ? -1.213 6.855 5.256 1.00 95.88 220 PHE A O 1
ATOM 1765 N N . GLN A 1 221 ? -0.387 8.815 5.960 1.00 94.31 221 GLN A N 1
ATOM 1766 C CA . GLN A 1 221 ? -0.575 8.555 7.393 1.00 94.31 221 GLN A CA 1
ATOM 1767 C C . GLN A 1 221 ? -2.022 8.174 7.729 1.00 94.31 221 GLN A C 1
ATOM 1769 O O . GLN A 1 221 ? -2.249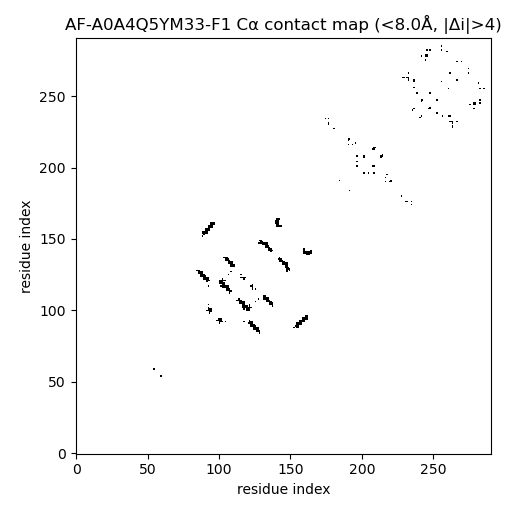 7.178 8.409 1.00 94.31 221 GLN A O 1
ATOM 1774 N N . LYS A 1 222 ? -3.007 8.924 7.211 1.00 94.62 222 LYS A N 1
ATOM 1775 C CA . LYS A 1 222 ? -4.434 8.618 7.414 1.00 94.62 222 LYS A CA 1
ATOM 1776 C C . LYS A 1 222 ? -4.816 7.252 6.851 1.00 94.62 222 LYS A C 1
ATOM 1778 O O . LYS A 1 222 ? -5.547 6.502 7.489 1.00 94.62 222 LYS A O 1
ATOM 1783 N N . ARG A 1 223 ? -4.322 6.922 5.653 1.00 95.44 223 ARG A N 1
ATOM 1784 C CA . ARG A 1 223 ? -4.556 5.608 5.037 1.00 95.44 223 ARG A CA 1
ATOM 1785 C C . ARG A 1 223 ? -3.876 4.498 5.825 1.00 95.44 223 ARG A C 1
ATOM 1787 O O . ARG A 1 223 ? -4.495 3.470 6.046 1.00 95.44 223 ARG A O 1
ATOM 1794 N N . TYR A 1 224 ? -2.635 4.706 6.247 1.00 95.31 224 TYR A N 1
ATOM 1795 C CA . TYR A 1 224 ? -1.872 3.744 7.031 1.00 95.31 224 TYR A CA 1
ATOM 1796 C C . TYR A 1 224 ? -2.597 3.408 8.335 1.00 95.31 224 TYR A C 1
ATOM 1798 O O . TYR A 1 224 ? -2.838 2.238 8.608 1.00 95.31 224 TYR A O 1
ATOM 1806 N N . GLU A 1 225 ? -3.031 4.427 9.083 1.00 94.19 225 GLU A N 1
ATOM 1807 C CA . GLU A 1 225 ? -3.817 4.244 10.306 1.00 94.19 225 GLU A CA 1
ATOM 1808 C C . GLU A 1 225 ? -5.117 3.475 10.036 1.00 94.19 225 GLU A C 1
ATOM 1810 O O . GLU A 1 225 ? -5.458 2.553 10.774 1.00 94.19 225 GLU A O 1
ATOM 1815 N N . TYR A 1 226 ? -5.830 3.820 8.960 1.00 95.31 226 TYR A N 1
ATOM 1816 C CA . TYR A 1 226 ? -7.029 3.096 8.545 1.00 95.31 226 TYR A CA 1
ATOM 1817 C C . TYR A 1 226 ? -6.730 1.614 8.274 1.00 95.31 226 TYR A C 1
ATOM 1819 O O . TYR A 1 226 ? -7.377 0.743 8.847 1.00 95.31 226 TYR A O 1
ATOM 1827 N N . PHE A 1 227 ? -5.720 1.314 7.455 1.00 94.56 227 PHE A N 1
ATOM 1828 C CA . PHE A 1 227 ? -5.361 -0.062 7.113 1.00 94.56 227 PHE A CA 1
ATOM 1829 C C . PHE A 1 227 ? -4.867 -0.864 8.319 1.00 94.56 227 PHE A C 1
ATOM 1831 O O . PHE A 1 227 ? -5.186 -2.045 8.428 1.00 94.56 227 PHE A O 1
ATOM 1838 N N . GLU A 1 228 ? -4.128 -0.247 9.240 1.00 93.31 228 GLU A N 1
ATOM 1839 C CA . GLU A 1 228 ? -3.677 -0.906 10.468 1.00 93.31 228 GLU A CA 1
ATOM 1840 C C . GLU A 1 228 ? -4.864 -1.299 11.360 1.00 93.31 228 GLU A C 1
ATOM 1842 O O . GLU A 1 228 ? -4.926 -2.433 11.841 1.00 93.31 228 GLU A O 1
ATOM 1847 N N . LYS A 1 229 ? -5.845 -0.399 11.517 1.00 94.81 229 LYS A N 1
ATOM 1848 C CA . LYS A 1 229 ? -7.091 -0.668 12.252 1.00 94.81 229 LYS A CA 1
ATOM 1849 C C . LYS A 1 229 ? -7.905 -1.783 11.603 1.00 94.81 229 LYS A C 1
ATOM 1851 O O . LYS A 1 229 ? -8.344 -2.696 12.295 1.00 94.81 229 LYS A O 1
ATOM 1856 N N . GLU A 1 230 ? -8.072 -1.741 10.286 1.00 93.81 230 GLU A N 1
ATOM 1857 C CA . GLU A 1 230 ? -8.802 -2.765 9.533 1.00 93.81 230 GLU A CA 1
ATOM 1858 C C . GLU A 1 230 ? -8.133 -4.140 9.648 1.00 93.81 230 GLU A C 1
ATOM 1860 O O . GLU A 1 230 ? -8.787 -5.136 9.950 1.00 93.81 230 GLU A O 1
ATOM 1865 N N . LYS A 1 231 ? -6.806 -4.190 9.514 1.00 92.94 231 LYS A N 1
ATOM 1866 C CA . LYS A 1 231 ? -6.041 -5.430 9.659 1.00 92.94 231 LYS A CA 1
ATOM 1867 C C . LYS A 1 231 ? -6.129 -5.994 11.081 1.00 92.94 231 LYS A C 1
ATOM 1869 O O . LYS A 1 231 ? -6.180 -7.211 11.254 1.00 92.94 231 LYS A O 1
ATOM 1874 N N . PHE A 1 232 ? -6.179 -5.132 12.099 1.00 93.25 232 PHE A N 1
ATOM 1875 C CA . PHE A 1 232 ? -6.426 -5.550 13.480 1.00 93.25 232 PHE A CA 1
ATOM 1876 C C . PHE A 1 232 ? -7.822 -6.161 13.648 1.00 93.25 232 PHE A C 1
ATOM 1878 O O . PHE A 1 232 ? -7.952 -7.221 14.263 1.00 93.25 232 PHE A O 1
ATOM 1885 N N . VAL A 1 233 ? -8.856 -5.532 13.078 1.00 94.94 233 VAL A N 1
ATOM 1886 C CA . VAL A 1 233 ? -10.224 -6.071 13.091 1.00 94.94 233 VAL A CA 1
ATOM 1887 C C . VAL A 1 233 ? -10.253 -7.455 12.450 1.00 94.94 233 VAL A C 1
ATOM 1889 O O . VAL A 1 233 ? -10.788 -8.375 13.056 1.00 94.94 233 VAL A O 1
ATOM 1892 N N . ASP A 1 234 ? -9.627 -7.641 11.289 1.00 92.62 234 ASP A N 1
ATOM 1893 C CA . ASP A 1 234 ? -9.603 -8.937 10.597 1.00 92.62 234 ASP A CA 1
ATOM 1894 C C . ASP A 1 234 ? -8.821 -10.006 11.377 1.00 92.62 234 ASP A C 1
ATOM 1896 O O . ASP A 1 234 ? -9.181 -11.186 11.373 1.00 92.62 234 ASP A O 1
ATOM 1900 N N . TYR A 1 235 ? -7.761 -9.596 12.079 1.00 91.81 235 TYR A N 1
ATOM 1901 C CA . TYR A 1 235 ? -6.990 -10.474 12.954 1.00 91.81 235 TYR A CA 1
ATOM 1902 C C . TYR A 1 235 ? -7.820 -10.969 14.147 1.00 91.81 235 TYR A C 1
ATOM 1904 O O . TYR A 1 235 ? -7.774 -12.158 14.471 1.00 91.81 235 TYR A O 1
ATOM 1912 N N . VAL A 1 236 ? -8.590 -10.086 14.790 1.00 90.94 236 VAL A N 1
ATOM 1913 C CA . VAL A 1 236 ? -9.430 -10.427 15.950 1.00 90.94 236 VAL A CA 1
ATOM 1914 C C . VAL A 1 236 ? -10.702 -11.162 15.515 1.00 90.94 236 VAL A C 1
ATOM 1916 O O . VAL A 1 236 ? -11.005 -12.237 16.027 1.00 90.94 236 VAL A O 1
ATOM 1919 N N . PHE A 1 237 ? -11.424 -10.628 14.532 1.00 93.88 237 PHE A N 1
ATOM 1920 C CA . PHE A 1 237 ? -12.675 -11.163 13.991 1.00 93.88 237 PHE A CA 1
ATOM 1921 C C . PHE A 1 237 ? -12.414 -12.184 12.871 1.00 93.88 237 PHE A C 1
ATOM 1923 O O . PHE A 1 237 ? -12.902 -12.081 11.743 1.00 93.88 237 PHE A O 1
ATOM 1930 N N . ASN A 1 238 ? -11.594 -13.185 13.193 1.00 91.81 238 ASN A N 1
ATOM 1931 C CA . ASN A 1 238 ? -11.209 -14.238 12.262 1.00 91.81 238 ASN A CA 1
ATOM 1932 C C . ASN A 1 238 ? -12.177 -15.434 12.301 1.00 91.81 238 ASN A C 1
ATOM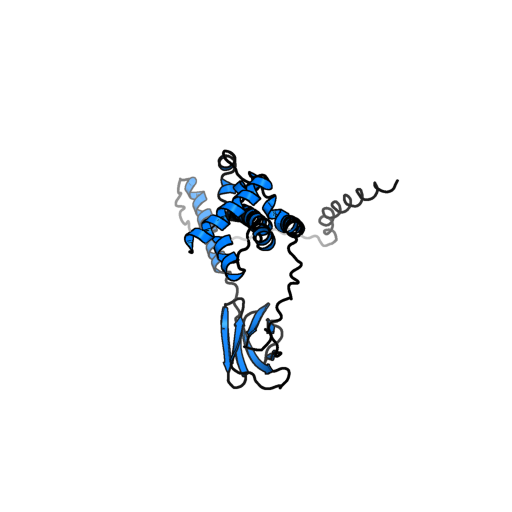 1934 O O . ASN A 1 238 ? -12.823 -15.717 13.311 1.00 91.81 238 ASN A O 1
ATOM 1938 N N . GLU A 1 239 ? -12.216 -16.186 11.202 1.00 91.00 239 GLU A N 1
ATOM 1939 C CA . GLU A 1 239 ? -13.070 -17.369 11.031 1.00 91.00 239 GLU A CA 1
ATOM 1940 C C . GLU A 1 239 ? -12.892 -18.413 12.142 1.00 91.00 239 GLU A C 1
ATOM 1942 O O . GLU A 1 239 ? -13.866 -18.967 12.646 1.00 91.00 239 GLU A O 1
ATOM 1947 N N . ARG A 1 240 ? -11.649 -18.666 12.568 1.00 89.25 240 ARG A N 1
ATOM 1948 C CA . ARG A 1 240 ? -11.351 -19.685 13.587 1.00 89.25 240 ARG A CA 1
ATOM 1949 C C . ARG A 1 240 ? -11.968 -19.323 14.933 1.00 89.25 240 ARG A C 1
ATOM 1951 O O . ARG A 1 240 ? -12.406 -20.215 15.653 1.00 89.25 240 ARG A O 1
ATOM 1958 N N . LEU A 1 241 ? -11.963 -18.043 15.295 1.00 89.06 241 LEU A N 1
ATOM 1959 C CA . LEU A 1 241 ? -12.566 -17.559 16.530 1.00 89.06 241 LEU A CA 1
ATOM 1960 C C . LEU A 1 241 ? -14.089 -17.573 16.435 1.00 89.06 241 LEU A C 1
ATOM 1962 O O . LEU A 1 241 ? -14.740 -18.053 17.357 1.00 89.06 241 LEU A O 1
ATOM 1966 N N . ILE A 1 242 ? -14.642 -17.116 15.310 1.00 92.50 242 ILE A N 1
ATOM 1967 C CA . ILE A 1 242 ? -16.090 -17.112 15.076 1.00 92.50 242 ILE A CA 1
ATOM 1968 C C . ILE A 1 242 ? -16.640 -18.539 15.174 1.00 92.50 242 ILE A C 1
ATOM 1970 O O . ILE A 1 242 ? -17.550 -18.772 15.964 1.00 92.50 242 ILE A O 1
ATOM 1974 N N . ASN A 1 243 ? -16.015 -19.507 14.498 1.00 90.56 243 ASN A N 1
ATOM 1975 C CA . ASN A 1 243 ? -16.436 -20.913 14.509 1.00 90.56 243 ASN A CA 1
ATOM 1976 C C . ASN A 1 243 ? -16.374 -21.583 15.886 1.00 90.56 243 ASN A C 1
ATOM 1978 O O . ASN A 1 243 ? -17.129 -22.515 16.154 1.00 90.56 243 ASN A O 1
ATOM 1982 N N . LYS A 1 244 ? -15.503 -21.118 16.789 1.00 88.88 244 LYS A N 1
ATOM 1983 C CA . LYS A 1 244 ? -15.488 -21.603 18.181 1.00 88.88 244 LYS A CA 1
ATOM 1984 C C . LYS A 1 244 ? -16.711 -21.147 18.972 1.00 88.88 244 LYS A C 1
ATOM 1986 O O . LYS A 1 244 ? -17.074 -21.789 19.952 1.00 88.88 244 LYS A O 1
ATOM 1991 N N . VAL A 1 245 ? -17.293 -20.013 18.595 1.00 90.25 245 VAL A N 1
ATOM 1992 C CA . VAL A 1 245 ? -18.370 -19.350 19.336 1.00 90.25 245 VAL A CA 1
ATOM 1993 C C . VAL A 1 245 ? -19.734 -19.665 18.737 1.00 90.25 245 VAL A C 1
ATOM 1995 O O . VAL A 1 245 ? -20.689 -19.892 19.481 1.00 90.25 245 VAL A O 1
ATOM 1998 N N . ALA A 1 246 ? -19.824 -19.679 17.410 1.00 88.69 246 ALA A N 1
ATOM 1999 C CA . ALA A 1 246 ? -21.020 -19.992 16.654 1.00 88.69 246 ALA A CA 1
ATOM 2000 C C . ALA A 1 246 ? -20.640 -20.880 15.458 1.00 88.69 246 ALA A C 1
ATOM 2002 O O . ALA A 1 246 ? -19.775 -20.485 14.677 1.00 88.69 246 ALA A O 1
ATOM 2003 N N . PRO A 1 247 ? -21.268 -22.055 15.291 1.00 86.75 247 PRO A N 1
ATOM 2004 C CA . PRO A 1 247 ? -21.041 -22.885 14.118 1.00 86.75 247 PRO A CA 1
ATOM 2005 C C . PRO A 1 247 ? -21.683 -22.207 12.901 1.00 86.75 247 PRO A C 1
ATOM 2007 O O . PRO A 1 247 ? -22.907 -22.162 12.784 1.00 86.75 247 PRO A O 1
ATOM 2010 N N . ILE A 1 248 ? -20.854 -21.636 12.029 1.00 88.06 248 ILE A N 1
ATOM 2011 C CA . ILE A 1 248 ? -21.258 -21.044 10.752 1.00 88.06 248 ILE A CA 1
ATOM 2012 C C . ILE A 1 248 ? -20.508 -21.805 9.660 1.00 88.06 248 ILE A C 1
ATOM 2014 O O . ILE A 1 248 ? -19.306 -22.041 9.779 1.00 88.06 248 ILE A O 1
ATOM 2018 N N . ASP A 1 249 ? -21.206 -22.200 8.600 1.00 87.31 249 ASP A N 1
ATOM 2019 C CA . ASP A 1 249 ? -20.572 -22.912 7.495 1.00 87.31 249 ASP A CA 1
ATOM 2020 C C . ASP A 1 249 ? -19.522 -22.035 6.799 1.00 87.31 249 ASP A C 1
ATOM 2022 O O . ASP A 1 249 ? -19.691 -20.825 6.645 1.00 87.31 249 ASP A O 1
ATOM 2026 N N . SER A 1 250 ? -18.433 -22.654 6.334 1.00 84.50 250 SER A N 1
ATOM 2027 C CA . SER A 1 250 ? -17.316 -21.944 5.682 1.00 84.50 250 SER A CA 1
ATOM 2028 C C . SER A 1 250 ? -17.751 -21.103 4.474 1.00 84.50 250 SER A C 1
ATOM 2030 O O . SER A 1 250 ? -17.245 -20.000 4.283 1.00 84.50 250 SER A O 1
ATOM 2032 N N . LEU A 1 251 ? -18.739 -21.576 3.703 1.00 86.06 251 LEU A N 1
ATOM 2033 C CA . LEU A 1 251 ? -19.302 -20.853 2.557 1.00 86.06 251 LEU A CA 1
ATOM 2034 C C . LEU A 1 251 ? -20.065 -19.582 2.975 1.00 86.06 251 LEU A C 1
ATOM 2036 O O . LEU A 1 251 ? -20.131 -18.620 2.219 1.00 86.06 251 LEU A O 1
ATOM 2040 N N . GLU A 1 252 ? -20.625 -19.569 4.184 1.00 89.19 252 GLU A N 1
ATOM 2041 C CA . GLU A 1 252 ? -21.424 -18.464 4.730 1.00 89.19 252 GLU A CA 1
ATOM 2042 C C . GLU A 1 252 ? -20.588 -17.508 5.594 1.00 89.19 252 GLU A C 1
ATOM 2044 O O . GLU A 1 252 ? -20.997 -16.384 5.893 1.00 89.19 252 GLU A O 1
ATOM 2049 N N . MET A 1 253 ? -19.390 -17.941 5.987 1.00 90.94 253 MET A N 1
ATOM 2050 C CA . MET A 1 253 ? -18.487 -17.206 6.866 1.00 90.94 253 MET A CA 1
ATOM 2051 C C . MET A 1 253 ? -18.071 -15.852 6.287 1.00 90.94 253 MET A C 1
ATOM 2053 O O . MET A 1 253 ? -17.937 -14.875 7.025 1.00 90.94 253 MET A O 1
ATOM 2057 N N . GLU A 1 254 ? -17.839 -15.766 4.976 1.00 91.31 254 GLU A N 1
ATOM 2058 C CA . GLU A 1 25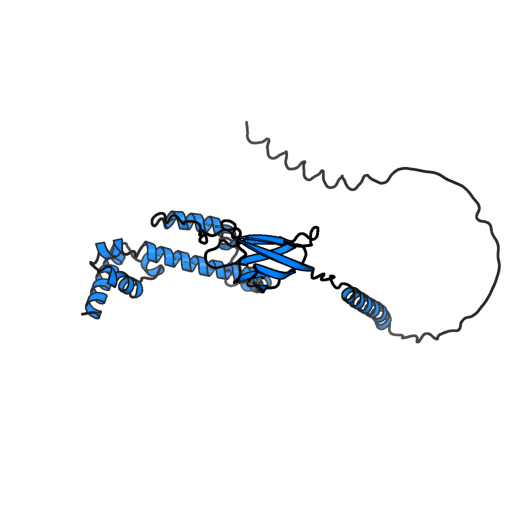4 ? -17.471 -14.502 4.331 1.00 91.31 254 GLU A CA 1
ATOM 2059 C C . GLU A 1 254 ? -18.608 -13.480 4.389 1.00 91.31 254 GLU A C 1
ATOM 2061 O O . GLU A 1 254 ? -18.379 -12.330 4.774 1.00 91.31 254 GLU A O 1
ATOM 2066 N N . ASP A 1 255 ? -19.837 -13.910 4.105 1.00 92.88 255 ASP A N 1
ATOM 2067 C CA . ASP A 1 255 ? -21.022 -13.057 4.180 1.00 92.88 255 ASP A CA 1
ATOM 2068 C C . ASP A 1 255 ? -21.286 -12.603 5.613 1.00 92.88 255 ASP A C 1
ATOM 2070 O O . ASP A 1 255 ? -21.480 -11.409 5.862 1.00 92.88 255 ASP A O 1
ATOM 2074 N N . PHE A 1 256 ? -21.235 -13.525 6.578 1.00 94.75 256 PHE A N 1
ATOM 2075 C CA . PHE A 1 256 ? -21.363 -13.184 7.992 1.00 94.75 256 PHE A CA 1
ATOM 2076 C C . PHE A 1 256 ? -20.321 -12.141 8.403 1.00 94.75 256 PHE A C 1
ATOM 2078 O O . PHE A 1 256 ? -20.676 -11.102 8.971 1.00 94.75 256 PHE A O 1
ATOM 2085 N N . ARG A 1 257 ? -19.046 -12.377 8.060 1.00 93.38 257 ARG A N 1
ATOM 2086 C CA . ARG A 1 257 ? -17.962 -11.452 8.393 1.00 93.38 257 ARG A CA 1
ATOM 2087 C C . ARG A 1 257 ? -18.147 -10.092 7.749 1.00 93.38 257 ARG A C 1
ATOM 2089 O O . ARG A 1 257 ? -17.813 -9.096 8.373 1.00 93.38 257 ARG A O 1
ATOM 2096 N N . ARG A 1 258 ? -18.690 -10.031 6.535 1.00 92.81 258 ARG A N 1
ATOM 2097 C CA . ARG A 1 258 ? -18.957 -8.779 5.823 1.00 92.81 258 ARG A CA 1
ATOM 2098 C C . ARG A 1 258 ? -20.103 -7.985 6.447 1.00 92.81 258 ARG A C 1
ATOM 2100 O O . ARG A 1 258 ? -19.984 -6.771 6.584 1.00 92.81 258 ARG A O 1
ATOM 2107 N N . TYR A 1 259 ? -21.207 -8.639 6.806 1.00 93.75 259 TYR A N 1
ATOM 2108 C CA . TYR A 1 259 ? -22.399 -7.959 7.329 1.00 93.75 259 TYR A CA 1
ATOM 2109 C C . TYR A 1 259 ? -22.283 -7.562 8.800 1.00 93.75 259 TYR A C 1
ATOM 2111 O O . TYR A 1 259 ? -22.817 -6.527 9.192 1.00 93.75 259 TYR A O 1
ATOM 2119 N N . TYR A 1 260 ? -21.601 -8.374 9.607 1.00 95.00 260 TYR A N 1
ATOM 2120 C CA . TYR A 1 260 ? -21.481 -8.185 11.054 1.00 95.00 260 TYR A CA 1
ATOM 2121 C C . TYR A 1 260 ? -20.056 -7.830 11.476 1.00 95.00 260 TYR A C 1
ATOM 2123 O O . TYR A 1 260 ? -19.656 -8.114 12.602 1.00 95.00 260 TYR A O 1
ATOM 2131 N N . ARG A 1 261 ? -19.274 -7.208 10.582 1.00 95.31 261 ARG A N 1
ATOM 2132 C CA . ARG A 1 261 ? -17.927 -6.744 10.919 1.00 95.31 261 ARG A CA 1
ATOM 2133 C C . ARG A 1 261 ? -18.006 -5.630 11.967 1.00 95.31 261 ARG A C 1
ATOM 2135 O O . ARG A 1 261 ? -18.575 -4.576 11.667 1.00 95.31 261 ARG A O 1
ATOM 2142 N N . PRO A 1 262 ? -17.431 -5.804 13.167 1.00 96.06 262 PRO A N 1
ATOM 2143 C CA . PRO A 1 262 ? -17.344 -4.718 14.127 1.00 96.06 262 PRO A CA 1
ATOM 2144 C C . PRO A 1 262 ? -16.303 -3.690 13.676 1.00 96.06 262 PRO A C 1
ATOM 2146 O O . PRO A 1 262 ? -15.350 -3.994 12.959 1.00 96.06 262 PRO A O 1
ATOM 2149 N N . THR A 1 263 ? -16.476 -2.453 14.119 1.00 96.44 263 THR A N 1
ATOM 2150 C CA . THR A 1 263 ? -15.479 -1.397 13.925 1.00 96.44 263 THR A CA 1
ATOM 2151 C C . THR A 1 263 ? -14.325 -1.543 14.917 1.00 96.44 263 THR A C 1
ATOM 2153 O O . THR A 1 263 ? -14.475 -2.129 15.991 1.00 96.44 263 THR A O 1
ATOM 2156 N N . TYR A 1 264 ? -13.174 -0.955 14.588 1.00 96.12 264 TYR A N 1
ATOM 2157 C CA . TYR A 1 264 ? -12.009 -0.935 15.475 1.00 96.12 264 TYR A CA 1
ATOM 2158 C C . TYR A 1 264 ? -12.333 -0.381 16.873 1.00 96.12 264 TYR A C 1
ATOM 2160 O O . TYR A 1 264 ? -11.948 -0.969 17.882 1.00 96.12 264 TYR A O 1
ATOM 2168 N N . GLU A 1 265 ? -13.092 0.717 16.936 1.00 95.62 265 GLU A N 1
ATOM 2169 C CA . GLU A 1 265 ? -13.453 1.350 18.209 1.00 95.62 265 GLU A CA 1
ATOM 2170 C C . GLU A 1 265 ? -14.365 0.453 19.057 1.00 95.62 265 GLU A C 1
ATOM 2172 O O . GLU A 1 265 ? -14.202 0.387 20.273 1.00 95.62 265 GLU A O 1
ATOM 2177 N N . GLN A 1 266 ? -15.270 -0.306 18.427 1.00 95.44 266 GLN A N 1
ATOM 2178 C CA . GLN A 1 266 ? -16.113 -1.276 19.129 1.00 95.44 266 GLN A CA 1
ATOM 2179 C C . GLN A 1 266 ? -15.283 -2.394 19.758 1.00 95.44 266 GLN A C 1
ATOM 2181 O O . GLN A 1 266 ? -15.412 -2.634 20.957 1.00 95.44 266 GLN A O 1
ATOM 2186 N N . ILE A 1 267 ? -14.378 -3.014 18.991 1.00 95.31 267 ILE A N 1
ATOM 2187 C CA . ILE A 1 267 ? -13.483 -4.061 19.513 1.00 95.31 267 ILE A CA 1
ATOM 2188 C C . ILE A 1 267 ? -12.658 -3.534 20.688 1.00 95.31 267 ILE A C 1
ATOM 2190 O O . ILE A 1 267 ? -12.482 -4.234 21.677 1.00 95.31 267 ILE A O 1
ATOM 2194 N N . LYS A 1 268 ? -12.162 -2.297 20.596 1.00 94.88 268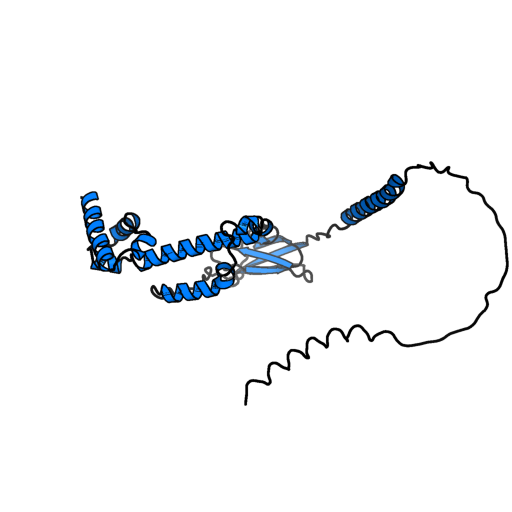 LYS A N 1
ATOM 2195 C CA . LYS A 1 268 ? -11.364 -1.681 21.659 1.00 94.88 268 LYS A CA 1
ATOM 2196 C C . LYS A 1 268 ? -12.188 -1.348 22.907 1.00 94.88 268 LYS A C 1
ATOM 2198 O O . LYS A 1 268 ? -11.640 -1.333 24.006 1.00 94.88 268 LYS A O 1
ATOM 2203 N N . SER A 1 269 ? -13.473 -1.044 22.736 1.00 96.00 269 SER A N 1
ATOM 2204 C CA . SER A 1 269 ? -14.378 -0.718 23.841 1.00 96.00 269 SER A CA 1
ATOM 2205 C C . SER A 1 269 ? -14.873 -1.946 24.602 1.00 96.00 269 SER A C 1
ATOM 2207 O O . SER A 1 269 ? -15.184 -1.833 25.784 1.00 96.00 269 SER A O 1
ATOM 2209 N N . TRP A 1 270 ? -14.949 -3.098 23.935 1.00 96.19 270 TRP A N 1
ATOM 2210 C CA . TRP A 1 270 ? -15.506 -4.315 24.506 1.00 96.19 270 TRP A CA 1
ATOM 2211 C C . TRP A 1 270 ? -14.471 -5.118 25.281 1.00 96.19 270 TRP A C 1
ATOM 2213 O O . TRP A 1 270 ? -13.314 -5.263 24.886 1.00 96.19 270 TRP A O 1
ATOM 2223 N N . THR A 1 271 ? -14.928 -5.722 26.369 1.00 95.12 271 THR A N 1
ATOM 2224 C CA . THR A 1 271 ? -14.218 -6.831 27.004 1.00 95.12 271 THR A CA 1
ATOM 2225 C C . THR A 1 271 ? -14.283 -8.084 26.129 1.00 95.12 271 THR A C 1
ATOM 2227 O O . THR A 1 271 ? -15.137 -8.213 25.249 1.00 95.12 271 THR A O 1
ATOM 2230 N N . GLU A 1 272 ? -13.411 -9.059 26.399 1.00 88.00 272 GLU A N 1
ATOM 2231 C CA . GLU A 1 272 ? -13.449 -10.350 25.701 1.00 88.00 272 GLU A CA 1
ATOM 2232 C C . GLU A 1 272 ? -14.835 -11.005 25.801 1.00 88.00 272 GLU A C 1
ATOM 2234 O O . GLU A 1 272 ? -15.366 -11.491 24.806 1.00 88.00 272 GLU A O 1
ATOM 2239 N N . TYR A 1 273 ? -15.466 -10.948 26.977 1.00 92.00 273 TYR A N 1
ATOM 2240 C CA . TYR A 1 273 ? -16.805 -11.492 27.183 1.00 92.00 273 TYR A CA 1
ATOM 2241 C C . TYR A 1 273 ? -17.857 -10.811 26.294 1.00 92.00 273 TYR A C 1
ATOM 2243 O O . TYR A 1 273 ? -18.592 -11.496 25.581 1.00 92.00 273 TYR A O 1
ATOM 2251 N N . GLU A 1 274 ? -17.907 -9.477 26.293 1.00 93.94 274 GLU A N 1
ATOM 2252 C CA . GLU A 1 274 ? -18.863 -8.704 25.486 1.00 93.94 274 GLU A CA 1
ATOM 2253 C C . GLU A 1 274 ? -18.665 -8.940 23.989 1.00 93.94 274 GLU A C 1
ATOM 2255 O O . GLU A 1 274 ? -19.632 -9.050 23.235 1.00 93.94 274 GLU A O 1
ATOM 2260 N N . PHE A 1 275 ? -17.412 -9.079 23.556 1.00 94.56 275 PHE A N 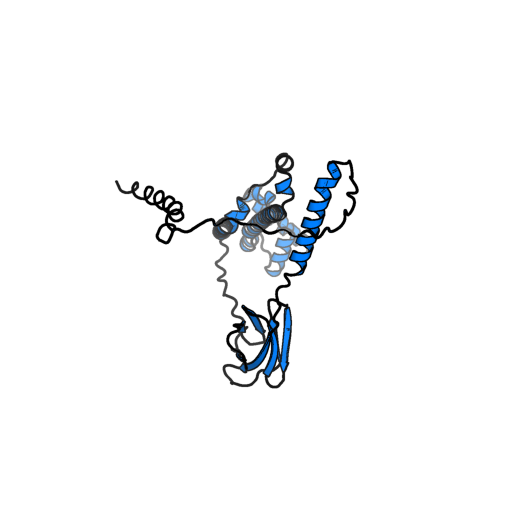1
ATOM 2261 C CA . PHE A 1 275 ? -17.086 -9.407 22.178 1.00 94.56 275 PHE A CA 1
ATOM 2262 C C . PHE A 1 275 ? -17.588 -10.804 21.783 1.00 94.56 275 PHE A C 1
ATOM 2264 O O . PHE A 1 275 ? -18.229 -10.963 20.742 1.00 94.56 275 PHE A O 1
ATOM 2271 N N . LEU A 1 276 ? -17.368 -11.823 22.618 1.00 92.88 276 LEU A N 1
ATOM 2272 C CA . LEU A 1 276 ? -17.889 -13.170 22.364 1.00 92.88 276 LEU A CA 1
ATOM 2273 C C . LEU A 1 276 ? -19.424 -13.195 22.385 1.00 92.88 276 LEU A C 1
ATOM 2275 O O . LEU A 1 276 ? -20.049 -13.885 21.577 1.00 92.88 276 LEU A O 1
ATOM 2279 N N . GLU A 1 277 ? -20.049 -12.428 23.276 1.00 93.88 277 GLU A N 1
ATOM 2280 C CA . GLU A 1 277 ? -21.500 -12.269 23.313 1.00 93.88 277 GLU A CA 1
ATOM 2281 C C . GLU A 1 277 ? -22.036 -11.590 22.043 1.00 93.88 277 GLU A C 1
ATOM 2283 O O . GLU A 1 277 ? -23.035 -12.046 21.477 1.00 93.88 277 GLU A O 1
ATOM 2288 N N . TYR A 1 278 ? -21.351 -10.558 21.544 1.00 95.81 278 TYR A N 1
ATOM 2289 C CA . TYR A 1 278 ? -21.661 -9.922 20.266 1.00 95.81 278 TYR A CA 1
ATOM 2290 C C . TYR A 1 278 ? -21.633 -10.933 19.115 1.00 95.81 278 TYR A C 1
ATOM 2292 O O . TYR A 1 278 ? -22.585 -10.980 18.330 1.00 95.81 278 TYR A O 1
ATOM 2300 N N . ILE A 1 279 ? -20.610 -11.794 19.039 1.00 95.31 279 ILE A N 1
ATOM 2301 C CA . ILE A 1 279 ? -20.520 -12.859 18.024 1.00 95.31 279 ILE A CA 1
ATOM 2302 C C . ILE A 1 279 ? -21.721 -13.809 18.123 1.00 95.31 279 ILE A C 1
ATOM 2304 O O . ILE A 1 279 ? -22.371 -14.084 17.117 1.00 95.31 279 ILE A O 1
ATOM 2308 N N . LYS A 1 280 ? -22.083 -14.272 19.328 1.00 94.31 280 LYS A N 1
ATOM 2309 C CA . LYS A 1 280 ? -23.246 -15.164 19.510 1.00 94.31 280 LYS A CA 1
ATOM 2310 C C . LYS A 1 280 ? -24.549 -14.513 19.050 1.00 94.31 280 LYS A C 1
ATOM 2312 O O . LYS A 1 280 ? -25.329 -15.121 18.316 1.00 94.31 280 LYS A O 1
ATOM 2317 N N . ARG A 1 281 ? -24.795 -13.271 19.478 1.00 95.56 281 ARG A N 1
ATOM 2318 C CA . ARG A 1 281 ? -26.023 -12.528 19.154 1.00 95.56 281 ARG A CA 1
ATOM 2319 C C . ARG A 1 281 ? -26.119 -12.221 17.658 1.00 95.56 281 ARG A C 1
ATOM 2321 O O . ARG A 1 281 ? -27.195 -12.375 17.079 1.00 95.56 281 ARG A O 1
ATOM 2328 N N . SER A 1 282 ? -25.014 -11.811 17.036 1.00 95.50 282 SER A N 1
ATOM 2329 C CA . SER A 1 282 ? -24.944 -11.527 15.596 1.00 95.50 282 SER A CA 1
ATOM 2330 C C . SER A 1 282 ? -25.118 -12.788 14.754 1.00 95.50 282 SER A C 1
ATOM 2332 O O . SER A 1 282 ? -25.914 -12.768 13.819 1.00 95.50 282 SER A O 1
ATOM 2334 N N . ALA A 1 283 ? -24.487 -13.906 15.121 1.00 94.25 283 ALA A N 1
ATOM 2335 C CA . ALA A 1 283 ? -24.672 -15.185 14.436 1.00 94.25 283 ALA A CA 1
ATOM 2336 C C . ALA A 1 283 ? -26.136 -15.653 14.490 1.00 94.25 283 ALA A C 1
ATOM 2338 O O . ALA A 1 283 ? -26.724 -16.005 13.468 1.00 94.25 283 ALA A O 1
ATOM 2339 N N . ALA A 1 284 ? -26.780 -15.554 15.657 1.00 93.44 284 ALA A N 1
ATOM 2340 C CA . ALA A 1 284 ? -28.203 -15.861 15.798 1.00 93.44 284 ALA A CA 1
ATOM 2341 C C . ALA A 1 284 ? -29.106 -14.912 14.983 1.00 93.44 284 ALA A C 1
ATOM 2343 O O . ALA A 1 284 ? -30.193 -15.299 14.554 1.00 93.44 284 ALA A O 1
ATOM 2344 N N . ALA A 1 285 ? -28.704 -13.653 14.788 1.00 94.19 285 ALA A N 1
ATOM 2345 C CA . ALA A 1 285 ? -29.415 -12.715 13.921 1.00 94.19 285 ALA A CA 1
ATOM 2346 C C . ALA A 1 285 ? -29.226 -13.041 12.431 1.00 94.19 285 ALA A C 1
ATOM 2348 O O . ALA A 1 285 ? -30.196 -12.973 11.679 1.00 94.19 285 ALA A O 1
ATOM 2349 N N . TYR A 1 286 ? -28.017 -13.437 12.023 1.00 93.94 286 TYR A N 1
ATOM 2350 C CA . TYR A 1 286 ? -27.710 -13.856 10.655 1.00 93.94 286 TYR A CA 1
ATOM 2351 C C . TYR A 1 286 ? -28.534 -15.083 10.251 1.00 93.94 286 TYR A C 1
ATOM 2353 O O . TYR A 1 286 ? -29.230 -15.038 9.240 1.00 93.94 286 TYR A O 1
ATOM 2361 N N . MET A 1 287 ? -28.562 -16.119 11.098 1.00 89.69 287 MET A N 1
ATOM 2362 C CA . MET A 1 287 ? -29.346 -17.336 10.852 1.00 89.69 287 MET A CA 1
ATOM 2363 C C . MET A 1 287 ? -30.849 -17.045 10.721 1.00 89.69 287 MET A C 1
ATOM 2365 O O . MET A 1 287 ? -31.502 -17.557 9.818 1.00 89.69 287 MET A O 1
ATOM 2369 N N . ARG A 1 288 ? -31.395 -16.155 11.565 1.00 90.81 288 ARG A N 1
ATOM 2370 C CA . ARG A 1 288 ? -32.811 -15.739 11.502 1.00 90.81 288 ARG A CA 1
ATOM 2371 C C . ARG A 1 288 ? -33.178 -14.946 10.254 1.00 90.81 288 ARG A C 1
ATOM 2373 O O . ARG A 1 288 ? -34.338 -14.934 9.879 1.00 90.81 288 ARG A O 1
ATOM 2380 N N . ARG A 1 289 ? -32.233 -14.218 9.659 1.00 88.38 289 ARG A N 1
ATOM 2381 C CA . ARG A 1 289 ? -32.489 -13.446 8.435 1.00 88.38 289 ARG A CA 1
ATOM 2382 C C . ARG A 1 289 ? -32.585 -14.347 7.203 1.00 88.38 289 ARG A C 1
ATOM 2384 O O . ARG A 1 289 ? -33.101 -13.914 6.176 1.00 88.38 289 ARG A O 1
ATOM 2391 N N . ARG A 1 290 ? -32.012 -15.546 7.292 1.00 79.50 290 ARG A N 1
ATOM 2392 C CA . ARG A 1 290 ? -31.774 -16.423 6.153 1.00 79.50 290 ARG A CA 1
ATOM 2393 C C . ARG A 1 290 ? -32.686 -17.653 6.109 1.00 79.50 290 ARG A C 1
ATOM 2395 O O . ARG A 1 290 ? -32.802 -18.245 5.041 1.00 79.50 290 ARG A O 1
ATOM 2402 N N . GLY A 1 291 ? -33.267 -18.039 7.246 1.00 60.88 291 GLY A N 1
ATOM 2403 C CA . GLY A 1 291 ? -34.362 -19.014 7.338 1.00 60.88 291 GLY A CA 1
ATOM 2404 C C . GLY A 1 291 ? -35.716 -18.332 7.241 1.00 60.88 291 GLY A C 1
ATOM 2405 O O . GLY A 1 291 ? -36.631 -18.967 6.680 1.00 60.88 291 GLY A O 1
#

Secondary structure (DSSP, 8-state):
--SSSSSSTTTTTSSSSTTTTS-----------------------------------TTHHHHHHHHHHHHHHHHHHTT-------EEEEEEEEETTT--B--S-EEEETTT--EEE--TTSEEEEEE-TT-EEEEE-TTBPPEEEEPPTT--S-EEEEEPB--------------HHHHHHHHHHHTHHHHSS----TTHHHH-HHHHH-HHHHHHHHHHHHHHHHHHHHHHHHHS-HHHHHHHS---HHHHHHHHHHSPPPHHHHHHS-HHHHHHHHHHHHHHHHHHH-